Protein AF-A0A2V9HD34-F1 (afdb_monomer)

Solvent-accessible surface area (backbone atoms only — not comparable to full-atom values): 13899 Å² total; per-residue (Å²): 139,61,82,25,89,66,32,52,72,60,81,45,51,64,72,69,67,54,34,71,41,86,65,73,81,41,44,69,67,72,62,48,67,88,44,66,47,60,65,53,75,53,70,52,64,43,99,83,64,36,38,36,40,37,44,31,44,29,42,42,30,57,46,48,97,84,47,39,58,27,89,34,61,23,37,41,38,38,40,34,46,45,47,78,52,72,97,44,39,74,30,36,40,34,38,40,36,41,40,34,35,36,20,14,26,55,52,92,85,53,101,63,58,39,26,37,58,68,40,51,36,40,39,33,38,39,38,36,44,43,46,56,86,52,35,34,35,38,39,40,39,36,43,36,37,36,33,37,42,53,22,40,32,34,39,69,92,51,86,76,49,79,74,52,33,47,20,28,33,43,32,36,36,43,38,39,36,40,45,80,45,101,43,35,34,40,39,38,34,44,37,41,35,41,46,76,37,59,20,41,38,69,37,81,81,39,73,38,92,77,54,26,31,35,43,72,53,52,56,18,36,44,36,43,33,39,37,40,40,38,34,92,45,76,55,100,66,40,36,39,35,42,36,39,37,41,20,40,32,37,34,27,41,65,29,93,89,74,52,38,66,39,74,49,73,31,76,30,78,49,75,48,78,50,111

Foldseek 3Di:
DDDWPQQDACLQFDDAPLLDDPVPQFALDGGGDPAPWDWDKDWDADPVRFKIKMKIWTFNDSPDPQRAGAVKIKIKIKIKGWDQDPPQGIKMKIKMKIKIWFALGWDPPDPRTHGYDIWIWMKIWMKIWGGDPQKIKIKTKIKIKTALSSLNSHHNVDDAAPPFGIWIKMKMKMWMWGPPDPFKIKIKMKIWMFTPDHREDADAPDDDRRHYDNDSRQFIKIKIKIWMKGWPDDDPQKTKIKIKMKMKMWTQQVDPPRSGIDIDITIDIDMDIDD

Mean predicted aligned error: 6.45 Å

pLDDT: mean 88.26, std 12.48, range [42.19, 98.69]

Nearest PDB structures (foldseek):
  6hcp-assembly1_C  TM=4.155E-01  e=5.200E-02  Acinetobacter baumannii
  6wim-assembly1_A  TM=4.550E-01  e=1.370E-01  Escherichia coli
  6i97-assembly1_A  TM=3.822E-01  e=1.237E-01  Pseudomonas aeruginosa
  7ye6-assembly1_P  TM=4.106E-01  e=2.527E-01  Escherichia coli O157:H7
  6i97-assembly1_B  TM=3.485E-01  e=1.117E-01  Pseudomonas aeruginosa

Sequence (275 aa):
MTLSDFGGYQIYHYQPVTEFTNPATLVPFTFGMGDNQIGAELSGHSKNDYTRYSAALLSSNDGSVGVPNGHGYDTYLTFSQAFEAGSLGLQRVGAFAYIGRAPTYLATSSFLADGFGQKSFYRAGFFGFWYLKKLDFMTMYTRGADNVFLGTGTPSFSPLPTGAQGPTWNAGFIETHYTVNPQFILVNRYELIRMSRQALPVTPGVFEPGVSVPSANFGDIDALVFGYRYYPFMSSRAGFAFHNEYSVVRQRGVAPLSGKDLTNNSLFLGFDFIF

Secondary structure (DSSP, 8-state):
---STT-S-GGGS---GGG--SSTTS------TTSS--EEEEEEE-TTSSEEEEEEEEESS-S-TTS---S-EEEEEEEEEEEE-GGG-EEEEEEEEEEEEE-SEE-SSSSS--EES-EEEEEEEEEEEEEETTEEEEEEEEEEEE-HHHHTT--TTSPPPTT----EEEEEEEEEEEEEETTEEEEEEEEEEEEEE-SS-B-TT--BTTTBBS-TTTT-EEEEEEEEEEEEEE-SS-EEEEEEEEEEEEESS--TTT-PPEEEEEEEEEEEEE-

Structure (mmCIF, N/CA/C/O backbone):
data_AF-A0A2V9HD34-F1
#
_entry.id   AF-A0A2V9HD34-F1
#
loop_
_atom_site.group_PDB
_atom_site.id
_atom_site.type_symbol
_atom_site.label_atom_id
_atom_site.label_alt_id
_atom_site.label_comp_id
_atom_site.label_asym_id
_atom_site.label_entity_id
_atom_site.label_seq_id
_atom_site.pdbx_PDB_ins_code
_atom_site.Cartn_x
_atom_site.Cartn_y
_atom_site.Cartn_z
_atom_site.occupancy
_atom_site.B_iso_or_equiv
_atom_site.auth_seq_id
_atom_site.auth_comp_id
_atom_site.auth_asym_id
_atom_site.auth_atom_id
_atom_site.pdbx_PDB_model_num
ATOM 1 N N . MET A 1 1 ? -5.073 6.061 11.068 1.00 49.28 1 MET A N 1
ATOM 2 C CA . MET A 1 1 ? -4.591 7.071 10.099 1.00 49.28 1 MET A CA 1
ATOM 3 C C . MET A 1 1 ? -3.260 7.559 10.621 1.00 49.28 1 MET A C 1
ATOM 5 O O . MET A 1 1 ? -3.236 8.117 11.708 1.00 49.28 1 MET A O 1
ATOM 9 N N . THR A 1 2 ? -2.195 7.236 9.900 1.00 59.44 2 THR A N 1
ATOM 10 C CA . THR A 1 2 ? -0.814 7.548 10.263 1.00 59.44 2 THR A CA 1
ATOM 11 C C . THR A 1 2 ? -0.346 8.764 9.479 1.00 59.44 2 THR A C 1
ATOM 13 O O . THR A 1 2 ? -0.544 8.810 8.266 1.00 59.44 2 THR A O 1
ATOM 16 N N . LEU A 1 3 ? 0.218 9.748 10.170 1.00 64.94 3 LEU A N 1
ATOM 17 C CA . LEU A 1 3 ? 0.453 11.110 9.674 1.00 64.94 3 LEU A CA 1
ATOM 18 C C . LEU A 1 3 ? 1.927 11.526 9.722 1.00 64.94 3 LEU A C 1
ATOM 20 O O . LEU A 1 3 ? 2.269 12.627 9.298 1.00 64.94 3 LEU A O 1
ATOM 24 N N . SER A 1 4 ? 2.809 10.670 10.242 1.00 71.25 4 SER A N 1
ATOM 25 C CA . SER A 1 4 ? 4.249 10.914 10.120 1.00 71.25 4 SER A CA 1
ATOM 26 C C . SER A 1 4 ? 4.721 10.805 8.665 1.00 71.25 4 SER A C 1
ATOM 28 O O . SER A 1 4 ? 4.197 10.001 7.898 1.00 71.25 4 SER A O 1
ATOM 30 N N . ASP A 1 5 ? 5.733 11.602 8.313 1.00 69.88 5 ASP A N 1
ATOM 31 C CA . ASP A 1 5 ? 6.258 11.779 6.946 1.00 69.88 5 ASP A CA 1
ATOM 32 C C . ASP A 1 5 ? 6.607 10.446 6.258 1.00 69.88 5 ASP A C 1
ATOM 34 O O . ASP A 1 5 ? 6.218 10.189 5.122 1.00 69.88 5 ASP A O 1
ATOM 38 N N . PHE A 1 6 ? 7.237 9.523 6.994 1.00 76.12 6 PHE A N 1
ATOM 39 C CA . PHE A 1 6 ? 7.510 8.159 6.519 1.00 76.12 6 PHE A CA 1
ATOM 40 C C . PHE A 1 6 ? 6.535 7.117 7.072 1.00 76.12 6 PHE A C 1
ATOM 42 O O . PHE A 1 6 ? 6.651 5.932 6.778 1.00 76.12 6 PHE A O 1
ATOM 49 N N . GLY A 1 7 ? 5.568 7.530 7.885 1.00 69.56 7 GLY A N 1
ATOM 50 C CA . GLY A 1 7 ? 4.581 6.637 8.470 1.00 69.56 7 GLY A CA 1
ATOM 51 C C . GLY A 1 7 ? 3.351 6.434 7.611 1.00 69.56 7 GLY A C 1
ATOM 52 O O . GLY A 1 7 ? 2.405 5.866 8.126 1.00 69.56 7 GLY A O 1
ATOM 53 N N . GLY A 1 8 ? 3.307 6.865 6.349 1.00 84.25 8 GLY A N 1
ATOM 54 C CA . GLY A 1 8 ? 2.243 6.479 5.415 1.00 84.25 8 GLY A CA 1
ATOM 55 C C . GLY A 1 8 ? 2.179 4.959 5.175 1.00 84.25 8 GLY A C 1
ATOM 56 O O . GLY A 1 8 ? 3.092 4.214 5.547 1.00 84.25 8 GLY A O 1
ATOM 57 N N . TYR A 1 9 ? 1.089 4.482 4.570 1.00 90.62 9 TYR A N 1
ATOM 58 C CA . TYR A 1 9 ? 0.982 3.087 4.121 1.00 90.62 9 TYR A CA 1
ATOM 59 C C . TYR A 1 9 ? 1.834 2.901 2.866 1.00 90.62 9 TYR A C 1
ATOM 61 O O . TYR A 1 9 ? 1.510 3.439 1.810 1.00 90.62 9 TYR A O 1
ATOM 69 N N . GLN A 1 10 ? 2.907 2.126 2.965 1.00 92.75 10 GLN A N 1
ATOM 70 C CA . GLN A 1 10 ? 3.836 1.918 1.853 1.00 92.75 10 GLN A CA 1
ATOM 71 C C . GLN A 1 10 ? 3.180 1.128 0.708 1.00 92.75 10 GLN A C 1
ATOM 73 O O . GLN A 1 10 ? 3.471 1.357 -0.459 1.00 92.75 10 GLN A O 1
ATOM 78 N N . ILE A 1 11 ? 2.255 0.221 1.023 1.00 93.00 11 ILE A N 1
ATOM 79 C CA . ILE A 1 11 ? 1.556 -0.684 0.103 1.00 93.00 11 ILE A CA 1
ATOM 80 C C . ILE A 1 11 ? 0.668 0.049 -0.897 1.00 93.00 11 ILE A C 1
ATOM 82 O O . ILE A 1 11 ? 0.431 -0.478 -1.983 1.00 93.00 11 ILE A O 1
ATOM 86 N N . TYR A 1 12 ? 0.180 1.240 -0.544 1.00 91.00 12 TYR A N 1
ATOM 87 C CA . TYR A 1 12 ? -0.689 2.034 -1.409 1.00 91.00 12 TYR A CA 1
ATOM 88 C C . TYR A 1 12 ? 0.088 2.839 -2.449 1.00 91.00 12 TYR A C 1
ATOM 90 O O . TYR A 1 12 ? -0.491 3.175 -3.474 1.00 91.00 12 TYR A O 1
ATOM 98 N N . HIS A 1 13 ? 1.390 3.048 -2.246 1.00 89.44 13 HIS A N 1
ATOM 99 C CA . HIS A 1 13 ? 2.244 3.877 -3.109 1.00 89.44 13 HIS A CA 1
ATOM 100 C C . HIS A 1 13 ? 3.510 3.146 -3.573 1.00 89.44 13 HIS A C 1
ATOM 102 O O . HIS A 1 13 ? 4.458 3.757 -4.058 1.00 89.44 13 HIS A O 1
ATOM 108 N N . TYR A 1 14 ? 3.565 1.822 -3.404 1.00 91.56 14 TYR A N 1
ATOM 109 C CA . TYR A 1 14 ? 4.748 1.057 -3.775 1.00 91.56 14 TYR A CA 1
ATOM 110 C C . TYR A 1 14 ? 4.880 0.891 -5.286 1.00 91.56 14 TYR A C 1
ATOM 112 O O . TYR A 1 14 ? 3.967 0.392 -5.953 1.00 91.56 14 TYR A O 1
ATOM 120 N N . GLN A 1 15 ? 6.083 1.179 -5.775 1.00 88.81 15 GLN A N 1
ATOM 121 C CA . GLN A 1 15 ? 6.549 0.847 -7.114 1.00 88.81 15 GLN A CA 1
ATOM 122 C C . GLN A 1 15 ? 7.934 0.194 -7.048 1.00 88.81 15 GLN A C 1
ATOM 124 O O . GLN A 1 15 ? 8.764 0.585 -6.215 1.00 88.81 15 GLN A O 1
ATOM 129 N N . PRO A 1 16 ? 8.219 -0.798 -7.910 1.00 89.94 16 PRO A N 1
ATOM 130 C CA . PRO A 1 16 ? 9.564 -1.331 -8.064 1.00 89.94 16 PRO A CA 1
ATOM 131 C C . PRO A 1 16 ? 10.585 -0.228 -8.383 1.00 89.94 16 PRO A C 1
ATOM 133 O O . PRO A 1 16 ? 10.375 0.636 -9.225 1.00 89.94 16 PRO A O 1
ATOM 136 N N . VAL A 1 17 ? 11.753 -0.287 -7.744 1.00 85.69 17 VAL A N 1
ATOM 137 C CA . VAL A 1 17 ? 12.793 0.758 -7.856 1.00 85.69 17 VAL A CA 1
ATOM 138 C C . VAL A 1 17 ? 13.346 0.890 -9.283 1.00 85.69 17 VAL A C 1
ATOM 140 O O . VAL A 1 17 ? 13.847 1.941 -9.672 1.00 85.69 17 VAL A O 1
ATOM 143 N N . THR A 1 18 ? 13.245 -0.171 -10.082 1.00 76.44 18 THR A N 1
ATOM 144 C CA . THR A 1 18 ? 13.690 -0.200 -11.481 1.00 76.44 18 THR A CA 1
ATOM 145 C C . THR A 1 18 ? 12.813 0.612 -12.432 1.00 76.44 18 THR A C 1
ATOM 147 O O . THR A 1 18 ? 13.214 0.807 -13.577 1.00 76.44 18 THR A O 1
ATOM 150 N N . GLU A 1 19 ? 11.646 1.085 -11.985 1.00 70.31 19 GLU A N 1
ATOM 151 C CA . GLU A 1 19 ? 10.728 1.893 -12.802 1.00 70.31 19 GLU A CA 1
ATOM 152 C C . GLU A 1 19 ? 11.252 3.316 -13.052 1.00 70.31 19 GLU A C 1
ATOM 154 O O . GLU A 1 19 ? 10.803 3.990 -13.977 1.00 70.31 19 GLU A O 1
ATOM 159 N N . PHE A 1 20 ? 12.264 3.754 -12.294 1.00 59.81 20 PHE A N 1
ATOM 160 C CA . PHE A 1 20 ? 12.919 5.046 -12.475 1.00 59.81 20 PHE A CA 1
ATOM 161 C C . PHE A 1 20 ? 14.107 4.939 -13.440 1.00 59.81 20 PHE A C 1
ATOM 163 O O . PHE A 1 20 ? 15.217 4.575 -13.043 1.00 59.81 20 PHE A O 1
ATOM 170 N N . THR A 1 21 ? 13.916 5.317 -14.705 1.00 52.06 21 THR A N 1
ATOM 171 C CA . THR A 1 21 ? 15.026 5.582 -15.634 1.00 52.06 21 THR A CA 1
ATOM 172 C C . THR A 1 21 ? 15.221 7.083 -15.852 1.00 52.06 21 THR A C 1
ATOM 174 O O . THR A 1 21 ? 14.286 7.862 -16.019 1.00 52.06 21 THR A O 1
ATOM 177 N N . ASN A 1 22 ? 16.489 7.499 -15.814 1.00 42.19 22 ASN A N 1
ATOM 178 C CA . ASN A 1 22 ? 16.954 8.828 -16.200 1.00 42.19 22 ASN A CA 1
ATOM 179 C C . ASN A 1 22 ? 17.144 8.856 -17.736 1.00 42.19 22 ASN A C 1
ATOM 181 O O . ASN A 1 22 ? 17.791 7.946 -18.259 1.00 42.19 22 ASN A O 1
ATOM 185 N N . PRO A 1 23 ? 16.637 9.870 -18.460 1.00 49.31 23 PRO A N 1
ATOM 186 C CA . PRO A 1 23 ? 15.986 11.062 -17.930 1.00 49.31 23 PRO A CA 1
ATOM 187 C C . PRO A 1 23 ? 14.548 10.814 -17.485 1.00 49.31 23 PRO A C 1
ATOM 189 O O . PRO A 1 23 ? 13.734 10.257 -18.217 1.00 49.31 23 PRO A O 1
ATOM 192 N N . ALA A 1 24 ? 14.245 11.343 -16.293 1.00 47.84 24 ALA A N 1
ATOM 193 C CA . ALA A 1 24 ? 12.936 11.364 -15.634 1.00 47.84 24 ALA A CA 1
ATOM 194 C C . ALA A 1 24 ? 11.813 12.003 -16.482 1.00 47.84 24 ALA A C 1
ATOM 196 O O . ALA A 1 24 ? 10.671 12.091 -16.052 1.00 47.84 24 ALA A O 1
ATOM 197 N N . THR A 1 25 ? 12.137 12.479 -17.685 1.00 49.19 25 THR A N 1
ATOM 198 C CA . THR A 1 25 ? 11.222 13.091 -18.644 1.00 49.19 25 THR A CA 1
ATOM 199 C C . THR A 1 25 ? 10.529 12.080 -19.557 1.00 49.19 25 THR A C 1
ATOM 201 O O . THR A 1 25 ? 9.656 12.481 -20.324 1.00 49.19 25 THR A O 1
ATOM 204 N N . LEU A 1 26 ? 10.901 10.794 -19.518 1.00 55.00 26 LEU A N 1
ATOM 205 C CA . LEU A 1 26 ? 10.369 9.792 -20.448 1.00 55.00 26 LEU A CA 1
ATOM 206 C C . LEU A 1 26 ? 9.381 8.801 -19.840 1.00 55.00 26 LEU A C 1
ATOM 208 O O . LEU A 1 26 ? 8.708 8.139 -20.616 1.00 55.00 26 LEU A O 1
ATOM 212 N N . VAL A 1 27 ? 9.250 8.688 -18.517 1.00 62.34 27 VAL A N 1
ATOM 213 C CA . VAL A 1 27 ? 8.374 7.673 -17.906 1.00 62.34 27 VAL A CA 1
ATOM 214 C C . VAL A 1 27 ? 7.364 8.348 -16.976 1.00 62.34 27 VAL A C 1
ATOM 216 O O . VAL A 1 27 ? 7.752 8.832 -15.918 1.00 62.34 27 VAL A O 1
ATOM 219 N N . PRO A 1 28 ? 6.076 8.406 -17.357 1.00 64.00 28 PRO A N 1
ATOM 220 C CA . PRO A 1 28 ? 5.038 9.098 -16.589 1.00 64.00 28 PRO A CA 1
ATOM 221 C C . PRO A 1 28 ? 4.330 8.220 -15.545 1.00 64.00 28 PRO A C 1
ATOM 223 O O . PRO A 1 28 ? 3.350 8.668 -14.957 1.00 64.00 28 PRO A O 1
ATOM 226 N N . PHE A 1 29 ? 4.738 6.960 -15.361 1.00 76.62 29 PHE A N 1
ATOM 227 C CA . PHE A 1 29 ? 4.019 6.045 -14.478 1.00 76.62 29 PHE A CA 1
ATOM 228 C C . PHE A 1 29 ? 4.423 6.237 -13.017 1.00 76.62 29 PHE A C 1
ATOM 230 O O . PHE A 1 29 ? 5.449 5.727 -12.570 1.00 76.62 29 PHE A O 1
ATOM 237 N N . THR A 1 30 ? 3.551 6.909 -12.278 1.00 78.81 30 THR A N 1
ATOM 238 C CA . THR A 1 30 ? 3.526 6.895 -10.817 1.00 78.81 30 THR A CA 1
ATOM 239 C C . THR A 1 30 ? 2.264 6.168 -10.372 1.00 78.81 30 THR A C 1
ATOM 241 O O . THR A 1 30 ? 1.202 6.324 -10.977 1.00 78.81 30 THR A O 1
ATOM 244 N N . PHE A 1 31 ? 2.375 5.342 -9.338 1.00 83.88 31 PHE A N 1
ATOM 245 C CA . PHE A 1 31 ? 1.253 4.606 -8.774 1.00 83.88 31 PHE A CA 1
ATOM 246 C C . PHE A 1 31 ? 0.957 5.078 -7.352 1.00 83.88 31 PHE A C 1
ATOM 248 O O . PHE A 1 31 ? 1.831 5.038 -6.487 1.00 83.88 31 PHE A O 1
ATOM 255 N N . GLY A 1 32 ? -0.308 5.398 -7.096 1.00 84.81 32 GLY A N 1
ATOM 256 C CA . GLY A 1 32 ? -0.810 5.648 -5.754 1.00 84.81 32 GLY A CA 1
ATOM 257 C C . GLY A 1 32 ? -2.301 5.354 -5.649 1.00 84.81 32 GLY A C 1
ATOM 258 O O . GLY A 1 32 ? -3.122 5.858 -6.414 1.00 84.81 32 GLY A O 1
ATOM 259 N N . MET A 1 33 ? -2.670 4.492 -4.703 1.00 85.88 33 MET A N 1
ATOM 260 C CA . MET A 1 33 ? -4.068 4.253 -4.358 1.00 85.88 33 MET A CA 1
ATOM 261 C C . MET A 1 33 ? -4.573 5.353 -3.434 1.00 85.88 33 MET A C 1
ATOM 263 O O . MET A 1 33 ? -4.017 5.565 -2.357 1.00 85.88 33 MET A O 1
ATOM 267 N N . GLY A 1 34 ? -5.696 5.967 -3.805 1.00 80.81 34 GLY A N 1
ATOM 268 C CA . GLY A 1 34 ? -6.297 7.048 -3.023 1.00 80.81 34 GLY A CA 1
ATOM 269 C C . GLY A 1 34 ? -5.709 8.425 -3.322 1.00 80.81 34 GLY A C 1
ATOM 270 O O . GLY A 1 34 ? -5.992 9.365 -2.583 1.00 80.81 34 GLY A O 1
ATOM 271 N N . ASP A 1 35 ? -4.928 8.545 -4.397 1.00 82.25 35 ASP A N 1
ATOM 272 C CA . ASP A 1 35 ? -4.480 9.835 -4.908 1.00 82.25 35 ASP A CA 1
ATOM 273 C C . ASP A 1 35 ? -5.655 10.639 -5.502 1.00 82.25 35 ASP A C 1
ATOM 275 O O . ASP A 1 35 ? -6.791 10.162 -5.595 1.00 82.25 35 ASP A O 1
ATOM 279 N N . ASN A 1 36 ? -5.402 11.893 -5.891 1.00 78.94 36 ASN A N 1
ATOM 280 C CA . ASN A 1 36 ? -6.434 12.863 -6.279 1.00 78.94 36 ASN A CA 1
ATOM 281 C C . ASN A 1 36 ? -7.019 12.598 -7.681 1.00 78.94 36 ASN A C 1
ATOM 283 O O . ASN A 1 36 ? -6.888 13.411 -8.594 1.00 78.94 36 ASN A O 1
ATOM 287 N N . GLN A 1 37 ? -7.690 11.466 -7.865 1.00 81.62 37 GLN A N 1
ATOM 288 C CA . GLN A 1 37 ? -8.202 11.028 -9.161 1.00 81.62 37 GLN A CA 1
ATOM 289 C C . GLN A 1 37 ? -9.673 11.417 -9.348 1.00 81.62 37 GLN A C 1
ATOM 291 O O . GLN A 1 37 ? -10.497 11.304 -8.439 1.00 81.62 37 GLN A O 1
ATOM 296 N N . ILE A 1 38 ? -10.027 11.841 -10.562 1.00 85.06 38 ILE A N 1
ATOM 297 C CA . ILE A 1 38 ? -11.432 12.017 -10.954 1.00 85.06 38 ILE A CA 1
ATOM 298 C C . ILE A 1 38 ? -11.991 10.653 -11.347 1.00 85.06 38 ILE A C 1
ATOM 300 O O . ILE A 1 38 ? -11.360 9.927 -12.110 1.00 85.06 38 ILE A O 1
ATOM 304 N N . GLY A 1 39 ? -13.194 10.317 -10.891 1.00 89.12 39 GLY A N 1
ATOM 305 C CA . GLY A 1 39 ? -13.820 9.047 -11.231 1.00 89.12 39 GLY A CA 1
ATOM 306 C C . GLY A 1 39 ? -15.304 8.981 -10.905 1.00 89.12 39 GLY A C 1
ATOM 307 O O . GLY A 1 39 ? -15.918 9.967 -10.497 1.00 89.12 39 GLY A O 1
ATOM 308 N N . ALA A 1 40 ? -15.871 7.796 -11.096 1.00 94.19 40 ALA A N 1
ATOM 309 C CA . ALA A 1 40 ? -17.231 7.447 -10.713 1.00 94.19 40 ALA A CA 1
ATOM 310 C C . ALA A 1 40 ? -17.215 6.140 -9.914 1.00 94.19 40 ALA A C 1
ATOM 312 O O . ALA A 1 40 ? -16.535 5.191 -10.300 1.00 94.19 40 ALA A O 1
ATOM 313 N N . GLU A 1 41 ? -17.984 6.080 -8.829 1.00 95.88 41 GLU A N 1
ATOM 314 C CA . GLU A 1 41 ? -18.075 4.915 -7.948 1.00 95.88 41 GLU A CA 1
ATOM 315 C C . GLU A 1 41 ? -19.526 4.445 -7.814 1.00 95.88 41 GLU A C 1
ATOM 317 O O . GLU A 1 41 ? -20.437 5.234 -7.563 1.00 95.88 41 GLU A O 1
ATOM 322 N N . LEU A 1 42 ? -19.727 3.135 -7.950 1.00 97.81 42 LEU A N 1
ATOM 323 C CA . LEU A 1 42 ? -20.932 2.434 -7.534 1.00 97.81 42 LEU A CA 1
ATOM 324 C C . LEU A 1 42 ? -20.611 1.644 -6.270 1.00 97.81 42 LEU A C 1
ATOM 326 O O . LEU A 1 42 ? -19.819 0.706 -6.319 1.00 97.81 42 LEU A O 1
ATOM 330 N N . SER A 1 43 ? -21.280 1.956 -5.167 1.00 98.00 43 SER A N 1
ATOM 331 C CA . SER A 1 43 ? -21.133 1.228 -3.910 1.00 98.00 43 SER A CA 1
ATOM 332 C C . SER A 1 43 ? -22.484 0.846 -3.315 1.00 98.00 43 SER A C 1
ATOM 334 O O . SER A 1 43 ? -23.521 1.441 -3.615 1.00 98.00 43 SER A O 1
ATOM 336 N N . GLY A 1 44 ? -22.486 -0.208 -2.504 1.00 98.19 44 GLY A N 1
ATOM 337 C CA . GLY A 1 44 ? -23.700 -0.718 -1.885 1.00 98.19 44 GLY A CA 1
ATOM 338 C C . GLY A 1 44 ? -23.428 -1.699 -0.755 1.00 98.19 44 GLY A C 1
ATOM 339 O O . GLY A 1 44 ? -22.306 -2.170 -0.546 1.00 98.19 44 GLY A O 1
ATOM 340 N N . HIS A 1 45 ? -24.484 -2.006 -0.008 1.00 98.25 45 HIS A N 1
ATOM 341 C CA . HIS A 1 45 ? -24.431 -2.928 1.116 1.00 98.25 45 HIS A CA 1
ATOM 342 C C . HIS A 1 45 ? -25.746 -3.698 1.282 1.00 98.25 45 HIS A C 1
ATOM 344 O O . HIS A 1 45 ? -26.799 -3.291 0.787 1.00 98.25 45 HIS A O 1
ATOM 350 N N . SER A 1 46 ? -25.687 -4.843 1.963 1.00 97.50 46 SER A N 1
ATOM 351 C CA . SER A 1 46 ? -26.880 -5.602 2.339 1.00 97.50 46 SER A CA 1
ATOM 352 C C . SER A 1 46 ? -27.677 -4.876 3.428 1.00 97.50 46 SER A C 1
ATOM 354 O O . SER A 1 46 ? -27.142 -4.063 4.176 1.00 97.50 46 SER A O 1
ATOM 356 N N . LYS A 1 47 ? -28.959 -5.231 3.588 1.00 96.75 47 LYS A N 1
ATOM 357 C CA . LYS A 1 47 ? -29.857 -4.645 4.606 1.00 96.75 47 LYS A CA 1
ATOM 358 C C . LYS A 1 47 ? -29.298 -4.700 6.038 1.00 96.75 47 LYS A C 1
ATOM 360 O O . LYS A 1 47 ? -29.636 -3.858 6.858 1.00 96.75 47 LYS A O 1
ATOM 365 N N . ASN A 1 48 ? -28.497 -5.719 6.340 1.00 93.94 48 ASN A N 1
ATOM 366 C CA . ASN A 1 48 ? -27.867 -5.929 7.643 1.00 93.94 48 ASN A CA 1
ATOM 367 C C . ASN A 1 48 ? -26.397 -5.479 7.692 1.00 93.94 48 ASN A C 1
ATOM 369 O O . ASN A 1 48 ? -25.726 -5.778 8.671 1.00 93.94 48 ASN A O 1
ATOM 373 N N . ASP A 1 49 ? -25.881 -4.817 6.653 1.00 94.38 49 ASP A N 1
ATOM 374 C CA . ASP A 1 49 ? -24.494 -4.336 6.550 1.00 94.38 49 ASP A CA 1
ATOM 375 C C . ASP A 1 49 ? -23.393 -5.407 6.524 1.00 94.38 49 ASP A C 1
ATOM 377 O O . ASP A 1 49 ? -22.195 -5.094 6.583 1.00 94.38 49 ASP A O 1
ATOM 381 N N . TYR A 1 50 ? -23.771 -6.680 6.405 1.00 97.44 50 TYR A N 1
ATOM 382 C CA . TYR A 1 50 ? -22.803 -7.771 6.380 1.00 97.44 50 TYR A CA 1
ATOM 383 C C . TYR A 1 50 ? -22.056 -7.828 5.056 1.00 97.44 50 TYR A C 1
ATOM 385 O O . TYR A 1 50 ? -20.842 -8.000 5.056 1.00 97.44 50 TYR A O 1
ATOM 393 N N . THR A 1 51 ? -22.753 -7.654 3.941 1.00 98.31 51 THR A N 1
ATOM 394 C CA . THR A 1 51 ? -22.132 -7.601 2.621 1.00 98.31 51 THR A CA 1
ATOM 395 C C . THR A 1 51 ? -21.931 -6.146 2.236 1.00 98.31 51 THR A C 1
ATOM 397 O O . THR A 1 51 ? -22.869 -5.356 2.330 1.00 98.31 51 THR A O 1
ATOM 400 N N . ARG A 1 52 ? -20.731 -5.786 1.779 1.00 98.31 52 ARG A N 1
ATOM 401 C CA . ARG A 1 52 ? -20.444 -4.480 1.167 1.00 98.31 52 ARG A CA 1
ATOM 402 C C . ARG A 1 52 ? -19.673 -4.681 -0.124 1.00 98.31 52 ARG A C 1
ATOM 404 O O . ARG A 1 52 ? -18.800 -5.546 -0.176 1.00 98.31 52 ARG A O 1
ATOM 411 N N . TYR A 1 53 ? -19.969 -3.878 -1.133 1.00 98.31 53 TYR A N 1
ATOM 412 C CA . TYR A 1 53 ? -19.236 -3.872 -2.392 1.00 98.31 53 TYR A CA 1
ATOM 413 C C . TYR A 1 53 ? -19.036 -2.445 -2.893 1.00 98.31 53 TYR A C 1
ATOM 415 O O . TYR A 1 53 ? -19.827 -1.549 -2.589 1.00 98.31 53 TYR A O 1
ATOM 423 N N . SER A 1 54 ? -17.987 -2.251 -3.680 1.00 98.06 54 SER A N 1
ATOM 424 C CA . SER A 1 54 ? -17.795 -1.049 -4.475 1.00 98.06 54 SER A CA 1
ATOM 425 C C . SER A 1 54 ? -17.039 -1.371 -5.763 1.00 98.06 54 SER A C 1
ATOM 427 O O . SER A 1 54 ? -16.198 -2.273 -5.802 1.00 98.06 54 SER A O 1
ATOM 429 N N . ALA A 1 55 ? -17.392 -0.655 -6.824 1.00 97.88 55 ALA A N 1
ATOM 430 C CA . ALA A 1 55 ? -16.698 -0.628 -8.094 1.00 97.88 55 ALA A CA 1
ATOM 431 C C . ALA A 1 55 ? -16.523 0.832 -8.517 1.00 97.88 55 ALA A C 1
ATOM 433 O O . ALA A 1 55 ? -17.508 1.542 -8.724 1.00 97.88 55 ALA A O 1
ATOM 434 N N . ALA A 1 56 ? -15.278 1.268 -8.662 1.00 95.31 56 ALA A N 1
ATOM 435 C CA . ALA A 1 56 ? -14.923 2.604 -9.106 1.00 95.31 56 ALA A CA 1
ATOM 436 C C . ALA A 1 56 ? -14.165 2.551 -10.433 1.00 95.31 56 ALA A C 1
ATOM 438 O O . ALA A 1 56 ? -13.289 1.708 -10.626 1.00 95.31 56 ALA A O 1
ATOM 439 N N . LEU A 1 57 ? -14.505 3.474 -11.328 1.00 93.56 57 LEU A N 1
ATOM 440 C CA . LEU A 1 57 ? -13.737 3.802 -12.522 1.00 93.56 57 LEU A CA 1
ATOM 441 C C . LEU A 1 57 ? -13.057 5.141 -12.283 1.00 93.56 57 LEU A C 1
ATOM 443 O O . LEU A 1 57 ? -13.728 6.147 -12.050 1.00 93.56 57 LEU A O 1
ATOM 447 N N . LEU A 1 58 ? -11.734 5.138 -12.331 1.00 89.12 58 LEU A N 1
ATOM 448 C CA . LEU A 1 58 ? -10.882 6.271 -12.012 1.00 89.12 58 LEU A CA 1
ATOM 449 C C . LEU A 1 58 ? -10.124 6.683 -13.272 1.00 89.12 58 LEU A C 1
ATOM 451 O O . LEU A 1 58 ? -9.724 5.844 -14.079 1.00 89.12 58 LEU A O 1
ATOM 455 N N . SER A 1 59 ? -9.940 7.981 -13.460 1.00 83.38 59 SER A N 1
ATOM 456 C CA . SER A 1 59 ? -9.000 8.514 -14.438 1.00 83.38 59 SER A CA 1
ATOM 457 C C . SER A 1 59 ? -7.605 7.972 -14.134 1.00 83.38 59 SER A C 1
ATOM 459 O O . SER A 1 59 ? -7.185 7.982 -12.981 1.00 83.38 59 SER A O 1
ATOM 461 N N . SER A 1 60 ? -6.869 7.533 -15.155 1.00 76.62 60 SER A N 1
ATOM 462 C CA . SER A 1 60 ? -5.527 6.957 -14.985 1.00 76.62 60 SER A CA 1
ATOM 463 C C . SER A 1 60 ? -4.432 7.996 -14.688 1.00 76.62 60 SER A C 1
ATOM 465 O O . SER A 1 60 ? -3.251 7.710 -14.881 1.00 76.62 60 SER A O 1
ATOM 467 N N . ASN A 1 61 ? -4.800 9.227 -14.319 1.00 72.25 61 ASN A N 1
ATOM 468 C CA . ASN A 1 61 ? -3.869 10.196 -13.753 1.00 72.25 61 ASN A CA 1
ATOM 469 C C . ASN A 1 61 ? -3.944 10.091 -12.228 1.00 72.25 61 ASN A C 1
ATOM 471 O O . ASN A 1 61 ? -5.030 10.027 -11.666 1.00 72.25 61 ASN A O 1
ATOM 475 N N . ASP A 1 62 ? -2.805 10.081 -11.550 1.00 66.50 62 ASP A N 1
ATOM 476 C CA . ASP A 1 62 ? -2.678 10.061 -10.083 1.00 66.50 62 ASP A CA 1
ATOM 477 C C . ASP A 1 62 ? -3.058 11.415 -9.432 1.00 66.50 62 ASP A C 1
ATOM 479 O O . ASP A 1 62 ? -2.635 11.754 -8.333 1.00 66.50 62 ASP A O 1
ATOM 483 N N . GLY A 1 63 ? -3.828 12.259 -10.125 1.00 57.88 63 GLY A N 1
ATOM 484 C CA . GLY A 1 63 ? -4.178 13.598 -9.654 1.00 57.88 63 GLY A CA 1
ATOM 485 C C . GLY A 1 63 ? -3.061 14.641 -9.702 1.00 57.88 63 GLY A C 1
ATOM 486 O O . GLY A 1 63 ? -3.298 15.791 -9.320 1.00 57.88 63 GLY A O 1
ATOM 487 N N . SER A 1 64 ? -1.865 14.299 -10.189 1.00 60.91 64 SER A N 1
ATOM 488 C CA . SER A 1 64 ? -0.793 15.267 -10.404 1.00 60.91 64 SER A CA 1
ATOM 489 C C . SER A 1 64 ? -1.092 16.166 -11.605 1.00 60.91 64 SER A C 1
ATOM 491 O O . SER A 1 64 ? -1.269 15.706 -12.733 1.00 60.91 64 SER A O 1
ATOM 493 N N . VAL A 1 65 ? -1.078 17.486 -11.382 1.00 50.69 65 VAL A N 1
ATOM 494 C CA . VAL A 1 65 ? -1.309 18.522 -12.413 1.00 50.69 65 VAL A CA 1
ATOM 495 C C . VAL A 1 65 ? -0.258 18.535 -13.537 1.00 50.69 65 VAL A C 1
ATOM 497 O O . VAL A 1 65 ? -0.418 19.266 -14.512 1.00 50.69 65 VAL A O 1
ATOM 500 N N . GLY A 1 66 ? 0.809 17.737 -13.407 1.00 54.56 66 GLY A N 1
ATOM 501 C CA . GLY A 1 66 ? 1.871 17.573 -14.401 1.00 54.56 66 GLY A CA 1
ATOM 502 C C . GLY A 1 66 ? 1.987 16.168 -14.995 1.00 54.56 66 GLY A C 1
ATOM 503 O O . GLY A 1 66 ? 2.841 15.981 -15.859 1.00 54.56 66 GLY A O 1
ATOM 504 N N . VAL A 1 67 ? 1.171 15.196 -14.562 1.00 56.81 67 VAL A N 1
ATOM 505 C CA . VAL A 1 67 ? 1.147 13.843 -15.142 1.00 56.81 67 VAL A CA 1
ATOM 506 C C . VAL A 1 67 ? 0.048 13.798 -16.200 1.00 56.81 67 VAL A C 1
ATOM 508 O O . VAL A 1 67 ? -1.138 13.934 -15.880 1.00 56.81 67 VAL A O 1
ATOM 511 N N . PRO A 1 68 ? 0.410 13.642 -17.480 1.00 58.12 68 PRO A N 1
ATOM 512 C CA . PRO A 1 68 ? -0.570 13.617 -18.544 1.00 58.12 68 PRO A CA 1
ATOM 513 C C . PRO A 1 68 ? -1.562 12.473 -18.432 1.00 58.12 68 PRO A C 1
ATOM 515 O O . PRO A 1 68 ? -1.201 11.357 -18.060 1.00 58.12 68 PRO A O 1
ATOM 518 N N . ASN A 1 69 ? -2.808 12.743 -18.823 1.00 61.03 69 ASN A N 1
ATOM 519 C CA . ASN A 1 69 ? -3.830 11.714 -18.926 1.00 61.03 69 ASN A CA 1
ATOM 520 C C . ASN A 1 69 ? -3.339 10.615 -19.884 1.00 61.03 69 ASN A C 1
ATOM 522 O O . ASN A 1 69 ? -2.971 10.887 -21.020 1.00 61.03 69 ASN A O 1
ATOM 52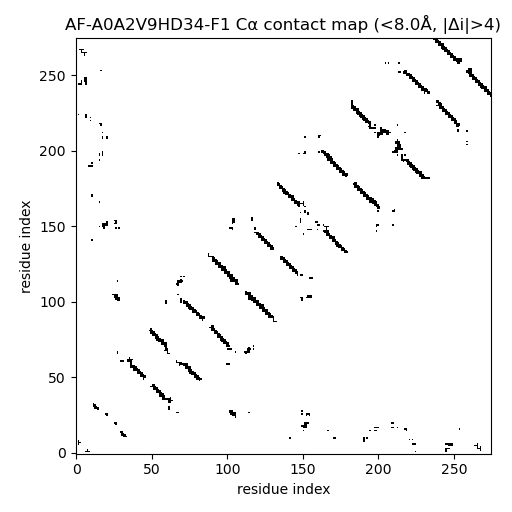6 N N . GLY A 1 70 ? -3.320 9.366 -19.424 1.00 61.16 70 GLY A N 1
ATOM 527 C CA . GLY A 1 70 ? -2.940 8.224 -20.252 1.00 61.16 70 GLY A CA 1
ATOM 528 C C . GLY A 1 70 ? -4.005 7.809 -21.275 1.00 61.16 70 GLY A C 1
ATOM 529 O O . GLY A 1 70 ? -3.862 6.768 -21.914 1.00 61.16 70 GLY A O 1
ATOM 530 N N . HIS A 1 71 ? -5.105 8.550 -21.415 1.00 69.44 71 HIS A N 1
ATOM 531 C CA . HIS A 1 71 ? -6.306 8.092 -22.126 1.00 69.44 71 HIS A CA 1
ATOM 532 C C . HIS A 1 71 ? -6.768 6.718 -21.614 1.00 69.44 71 HIS A C 1
ATOM 534 O O . HIS A 1 71 ? -7.197 5.855 -22.383 1.00 69.44 71 HIS A O 1
ATOM 540 N N . GLY A 1 72 ? -6.601 6.488 -20.311 1.00 72.12 72 GLY A N 1
ATOM 541 C CA . GLY A 1 72 ? -6.880 5.233 -19.633 1.00 72.12 72 GLY A CA 1
ATOM 542 C C . GLY A 1 72 ? -7.875 5.424 -18.498 1.00 72.12 72 GLY A C 1
ATOM 543 O O . GLY A 1 72 ? -8.038 6.520 -17.960 1.00 72.12 72 GLY A O 1
ATOM 544 N N . TYR A 1 73 ? -8.523 4.322 -18.129 1.00 82.31 73 TYR A N 1
ATOM 545 C CA . TYR A 1 73 ? -9.291 4.231 -16.899 1.00 82.31 73 TYR A CA 1
ATOM 546 C C . TYR A 1 73 ? -8.748 3.086 -16.068 1.00 82.31 73 TYR A C 1
ATOM 548 O O . TYR A 1 73 ? -8.557 1.974 -16.573 1.00 82.31 73 TYR A O 1
ATOM 556 N N . ASP A 1 74 ? -8.552 3.373 -14.795 1.00 90.25 74 ASP A N 1
ATOM 557 C CA . ASP A 1 74 ? -8.265 2.379 -13.788 1.00 90.25 74 ASP A CA 1
ATOM 558 C C . ASP A 1 74 ? -9.573 1.934 -13.144 1.00 90.25 74 ASP A C 1
ATOM 560 O O . ASP A 1 74 ? -10.550 2.678 -13.059 1.00 90.25 74 ASP A O 1
ATOM 564 N N . THR A 1 75 ? -9.616 0.683 -12.714 1.00 93.69 75 THR A N 1
ATOM 565 C CA . THR A 1 75 ? -10.768 0.094 -12.044 1.00 93.69 75 THR A CA 1
ATOM 566 C C . THR A 1 75 ? -10.357 -0.338 -10.652 1.00 93.69 75 THR A C 1
ATOM 568 O O . THR A 1 75 ? -9.440 -1.148 -10.504 1.00 93.69 75 THR A O 1
ATOM 571 N N . TYR A 1 76 ? -11.072 0.149 -9.643 1.00 95.50 76 TYR A N 1
ATOM 572 C CA . TYR A 1 76 ? -10.968 -0.346 -8.280 1.00 95.50 76 TYR A CA 1
ATOM 573 C C . TYR A 1 76 ? -12.225 -1.128 -7.913 1.00 95.50 76 TYR A C 1
ATOM 575 O O . TYR A 1 76 ? -13.338 -0.626 -8.022 1.00 95.50 76 TYR A O 1
ATOM 583 N N . LEU A 1 77 ? -12.051 -2.369 -7.480 1.00 97.81 77 LEU A N 1
ATOM 584 C CA . LEU A 1 77 ? -13.115 -3.255 -7.034 1.00 97.81 77 LEU A CA 1
ATOM 585 C C . LEU A 1 77 ? -12.859 -3.625 -5.582 1.00 97.81 77 LEU A C 1
ATOM 587 O O . LEU A 1 77 ? -11.732 -3.961 -5.219 1.00 97.81 77 LEU A O 1
ATOM 591 N N . THR A 1 78 ? -13.904 -3.640 -4.767 1.00 98.12 78 THR A N 1
ATOM 592 C CA . THR A 1 78 ? -13.845 -4.169 -3.407 1.00 98.12 78 THR A CA 1
ATOM 593 C C . THR A 1 78 ? -15.123 -4.910 -3.056 1.00 98.12 78 THR A C 1
ATOM 595 O O . THR A 1 78 ? -16.227 -4.536 -3.457 1.00 98.12 78 THR A O 1
ATOM 598 N N . PHE A 1 79 ? -14.968 -5.987 -2.302 1.00 98.56 79 PHE A N 1
ATOM 599 C CA . PHE A 1 79 ? -16.053 -6.786 -1.762 1.00 98.56 79 PHE A CA 1
ATOM 600 C C . PHE A 1 79 ? -15.684 -7.229 -0.353 1.00 98.56 79 PHE A C 1
ATOM 602 O O . PHE A 1 79 ? -14.550 -7.630 -0.099 1.00 98.56 79 PHE A O 1
ATOM 609 N N . SER A 1 80 ? -16.639 -7.208 0.569 1.00 98.62 80 SER A N 1
ATOM 610 C CA . SER A 1 80 ? -16.437 -7.742 1.911 1.00 98.62 80 SER A CA 1
ATOM 611 C C . SER A 1 80 ? -17.687 -8.397 2.467 1.00 98.62 80 SER A C 1
ATOM 613 O O . SER A 1 80 ? -18.813 -8.009 2.149 1.00 98.62 80 SER A O 1
ATOM 615 N N . GLN A 1 81 ? -17.452 -9.374 3.334 1.00 98.38 81 GLN A N 1
ATOM 616 C CA . GLN A 1 81 ? -18.461 -10.117 4.057 1.00 98.38 81 GLN A CA 1
ATOM 617 C C . GLN A 1 81 ? -18.131 -10.099 5.548 1.00 98.38 81 GLN A C 1
ATOM 619 O O . GLN A 1 81 ? -17.029 -10.456 5.972 1.00 98.38 81 GLN A O 1
ATOM 624 N N . ALA A 1 82 ? -19.109 -9.689 6.342 1.00 98.12 82 ALA A N 1
ATOM 625 C CA . ALA A 1 82 ? -19.064 -9.761 7.785 1.00 98.12 82 ALA A CA 1
ATOM 626 C C . ALA A 1 82 ? -19.710 -11.055 8.295 1.00 98.12 82 ALA A C 1
ATOM 628 O O . ALA A 1 82 ? -20.578 -11.640 7.635 1.00 98.12 82 ALA A O 1
ATOM 629 N N . PHE A 1 83 ? -19.272 -11.501 9.467 1.00 97.56 83 PHE A N 1
ATOM 630 C CA . PHE A 1 83 ? -19.785 -12.684 10.148 1.00 97.56 83 PHE A CA 1
ATOM 631 C C . PHE A 1 83 ? -19.654 -12.535 11.665 1.00 97.56 83 PHE A C 1
ATOM 633 O O . PHE A 1 83 ? -18.746 -11.870 12.159 1.00 97.56 83 PHE A O 1
ATOM 640 N N . GLU A 1 84 ? -20.559 -13.165 12.409 1.00 96.44 84 GLU A N 1
ATOM 641 C CA . GLU A 1 84 ? -20.516 -13.162 13.872 1.00 96.44 84 GLU A CA 1
ATOM 642 C C . GLU A 1 84 ? -19.493 -14.173 14.392 1.00 96.44 84 GLU A C 1
ATOM 644 O O . GLU A 1 84 ? -19.496 -15.338 13.989 1.00 96.44 84 GLU A O 1
ATOM 649 N N . ALA A 1 85 ? -18.655 -13.751 15.338 1.00 95.88 85 ALA A N 1
ATOM 650 C CA . ALA A 1 85 ? -17.677 -14.601 16.014 1.00 95.88 85 ALA A CA 1
ATOM 651 C C . ALA A 1 85 ? -17.987 -14.736 17.517 1.00 95.88 85 ALA A C 1
ATOM 653 O O . ALA A 1 85 ? -17.143 -14.494 18.384 1.00 95.88 85 ALA A O 1
ATOM 654 N N . GLY A 1 86 ? -19.226 -15.115 17.841 1.00 93.81 86 GLY A N 1
ATOM 655 C CA . GLY A 1 86 ? -19.669 -15.344 19.219 1.00 93.81 86 GLY A CA 1
ATOM 656 C C . GLY A 1 86 ? -19.452 -14.118 20.111 1.00 93.81 86 GLY A C 1
ATOM 657 O O . GLY A 1 86 ? -19.879 -13.016 19.779 1.00 93.81 86 GLY A O 1
ATOM 658 N N . SER A 1 87 ? -18.749 -14.286 21.236 1.00 93.44 87 SER A N 1
ATOM 659 C CA . SER A 1 87 ? -18.478 -13.187 22.180 1.00 93.44 87 SER A CA 1
ATOM 660 C C . SER A 1 87 ? -17.552 -12.090 21.641 1.00 93.44 87 SER A C 1
ATOM 662 O O . SER A 1 87 ? -17.345 -11.090 22.324 1.00 93.44 87 SER A O 1
ATOM 664 N N . LEU A 1 88 ? -16.933 -12.296 20.476 1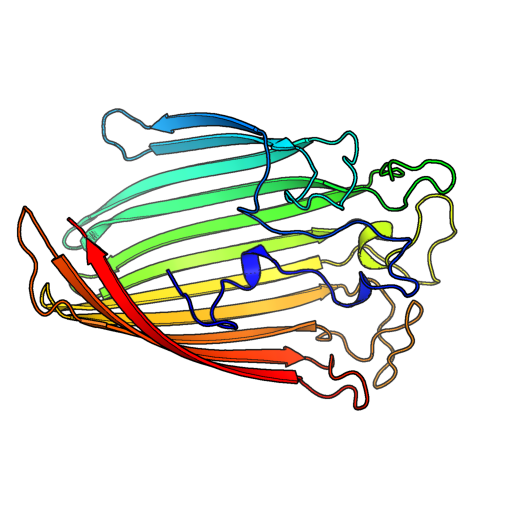.00 93.12 88 LEU A N 1
ATOM 665 C CA . LEU A 1 88 ? -16.076 -11.305 19.822 1.00 93.12 88 LEU A CA 1
ATOM 666 C C . LEU A 1 88 ? -16.872 -10.336 18.938 1.00 93.12 88 LEU A C 1
ATOM 668 O O . LEU A 1 88 ? -16.334 -9.312 18.526 1.00 93.12 88 LEU A O 1
ATOM 672 N N . GLY A 1 89 ? -18.146 -10.642 18.673 1.00 92.69 89 GLY A N 1
ATOM 673 C CA . GLY A 1 89 ? -19.004 -9.856 17.795 1.00 92.69 89 GLY A CA 1
ATOM 674 C C . GLY A 1 89 ? -18.615 -9.967 16.321 1.00 92.69 89 GLY A C 1
ATOM 675 O O . GLY A 1 89 ? -17.967 -10.932 15.897 1.00 92.69 89 GLY A O 1
ATOM 676 N N . LEU A 1 90 ? -19.027 -8.960 15.552 1.00 95.19 90 LEU A N 1
ATOM 677 C CA . LEU A 1 90 ? -18.937 -8.936 14.099 1.00 95.19 90 LEU A CA 1
ATOM 678 C C . LEU A 1 90 ? -17.491 -8.771 13.610 1.00 95.19 90 LEU A C 1
ATOM 680 O O . LEU A 1 90 ? -16.861 -7.744 13.840 1.00 95.19 90 LEU A O 1
ATOM 684 N N . GLN A 1 91 ? -16.995 -9.757 12.872 1.00 97.69 91 GLN A N 1
ATOM 685 C CA . GLN A 1 91 ? -15.722 -9.714 12.148 1.00 97.69 91 GLN A CA 1
ATOM 686 C C . GLN A 1 91 ? -15.988 -9.460 10.666 1.00 97.69 91 GLN A C 1
ATOM 688 O O . GLN A 1 91 ? -17.103 -9.689 10.191 1.00 97.69 91 GLN A O 1
ATOM 693 N N . ARG A 1 92 ? -14.981 -9.025 9.903 1.00 98.06 92 ARG A N 1
ATOM 694 C CA . ARG A 1 92 ? -15.136 -8.822 8.455 1.00 98.06 92 ARG A CA 1
ATOM 695 C C . ARG A 1 92 ? -13.899 -9.250 7.685 1.00 98.06 92 ARG A C 1
ATOM 697 O O . ARG A 1 92 ? -12.783 -8.937 8.074 1.00 98.06 92 ARG A O 1
ATOM 704 N N . VAL A 1 93 ? -14.124 -9.903 6.552 1.00 98.56 93 VAL A N 1
ATOM 705 C CA . VAL A 1 93 ? -13.096 -10.235 5.559 1.00 98.56 93 VAL A CA 1
ATOM 706 C C . VAL A 1 93 ? -13.514 -9.711 4.197 1.00 98.56 93 VAL A C 1
ATOM 708 O O . VAL A 1 93 ? -14.705 -9.578 3.913 1.00 98.56 93 VAL A O 1
ATOM 711 N N . GLY A 1 94 ? -12.549 -9.404 3.346 1.00 98.56 94 GLY A N 1
ATOM 712 C CA . GLY A 1 94 ? -12.821 -8.898 2.014 1.00 98.56 94 GLY A CA 1
ATOM 713 C C . GLY A 1 94 ? -11.674 -9.101 1.046 1.00 98.56 94 GLY A C 1
ATOM 714 O O . GLY A 1 94 ? -10.590 -9.555 1.411 1.00 98.56 94 GLY A O 1
ATOM 715 N N . ALA A 1 95 ? -11.952 -8.767 -0.204 1.00 98.69 95 ALA A N 1
ATOM 716 C CA . ALA A 1 95 ? -11.014 -8.791 -1.305 1.00 98.69 95 ALA A CA 1
ATOM 717 C C . ALA A 1 95 ? -11.116 -7.487 -2.090 1.00 98.69 95 ALA A C 1
ATOM 719 O O . ALA A 1 95 ? -12.170 -6.848 -2.120 1.00 98.69 95 ALA A O 1
ATOM 720 N N . PHE A 1 96 ? -10.024 -7.113 -2.740 1.00 98.25 96 PHE A N 1
ATOM 721 C CA . PHE A 1 96 ? -9.978 -5.944 -3.602 1.00 98.25 96 PHE A CA 1
ATOM 722 C C . PHE A 1 96 ? -9.109 -6.201 -4.834 1.00 98.25 96 PHE A C 1
ATOM 724 O O . PHE A 1 96 ? -8.250 -7.089 -4.839 1.00 98.25 96 PHE A O 1
ATOM 731 N N . ALA A 1 97 ? -9.315 -5.393 -5.867 1.00 97.88 97 ALA A N 1
ATOM 732 C CA . ALA A 1 97 ? -8.452 -5.328 -7.034 1.00 97.88 97 ALA A CA 1
ATOM 733 C C . ALA A 1 97 ? -8.416 -3.899 -7.582 1.00 97.88 97 ALA A C 1
ATOM 735 O O . ALA A 1 97 ? -9.457 -3.320 -7.860 1.00 97.88 97 ALA A O 1
ATOM 736 N N . TYR A 1 98 ? -7.218 -3.360 -7.764 1.00 95.75 98 TYR A N 1
ATOM 737 C CA . TYR A 1 98 ? -6.922 -2.168 -8.543 1.00 95.75 98 TYR A CA 1
ATOM 738 C C . TYR A 1 98 ? -6.263 -2.628 -9.844 1.00 95.75 98 TYR A C 1
ATOM 740 O O . TYR A 1 98 ? -5.201 -3.254 -9.816 1.00 95.75 98 TYR A O 1
ATOM 748 N N . ILE A 1 99 ? -6.889 -2.366 -10.983 1.00 94.75 99 ILE A N 1
ATOM 749 C CA . ILE A 1 99 ? -6.430 -2.821 -12.298 1.00 94.75 99 ILE A CA 1
ATOM 750 C C . ILE A 1 99 ? -6.434 -1.621 -13.224 1.00 94.75 99 ILE A C 1
ATOM 752 O O . ILE A 1 99 ? -7.438 -0.922 -13.310 1.00 94.75 99 ILE A O 1
ATOM 756 N N . GLY A 1 100 ? -5.337 -1.400 -13.933 1.00 92.00 100 GLY A N 1
ATOM 757 C CA . GLY A 1 100 ? -5.177 -0.172 -14.690 1.00 92.00 100 GLY A CA 1
ATOM 758 C C . GLY A 1 100 ? -4.270 -0.303 -15.891 1.00 92.00 100 GLY A C 1
ATOM 759 O O . GLY A 1 100 ? -3.712 -1.371 -16.188 1.00 92.00 100 GLY A O 1
ATOM 760 N N . ARG A 1 101 ? -4.136 0.813 -16.603 1.00 89.19 101 ARG A N 1
ATOM 761 C CA . ARG A 1 101 ? -3.145 0.973 -17.665 1.00 89.19 101 ARG A CA 1
ATOM 762 C C . ARG A 1 101 ? -2.446 2.311 -17.507 1.00 89.19 101 ARG A C 1
ATOM 764 O O . ARG A 1 101 ? -3.102 3.325 -17.316 1.00 89.19 101 ARG A O 1
ATOM 771 N N . ALA A 1 102 ? -1.125 2.283 -17.626 1.00 86.12 102 ALA A N 1
ATOM 772 C CA . ALA A 1 102 ? -0.286 3.459 -17.504 1.00 86.12 102 ALA A CA 1
ATOM 773 C C . ALA A 1 102 ? 0.547 3.707 -18.772 1.00 86.12 102 ALA A C 1
ATOM 775 O O . ALA A 1 102 ? 0.955 2.743 -19.443 1.00 86.12 102 ALA A O 1
ATOM 776 N N . PRO A 1 103 ? 0.814 4.981 -19.115 1.00 84.62 103 PRO A N 1
ATOM 777 C CA . PRO A 1 103 ? 1.670 5.322 -20.238 1.00 84.62 103 PRO A CA 1
ATOM 778 C C . PRO A 1 103 ? 3.133 4.950 -19.980 1.00 84.62 103 PRO A C 1
ATOM 780 O O . PRO A 1 103 ? 3.605 4.930 -18.849 1.00 84.62 103 PRO A O 1
ATOM 783 N N . THR A 1 104 ? 3.866 4.688 -21.061 1.00 84.44 104 THR A N 1
ATOM 784 C CA . THR A 1 104 ? 5.308 4.374 -21.037 1.00 84.44 104 THR A CA 1
ATOM 785 C C . THR A 1 104 ? 6.167 5.503 -21.597 1.00 84.44 104 THR A C 1
ATOM 787 O O . THR A 1 104 ? 7.386 5.426 -21.498 1.00 84.44 104 THR A O 1
ATOM 790 N N . TYR A 1 105 ? 5.556 6.521 -22.216 1.00 81.06 105 TYR A N 1
ATOM 791 C CA . TYR A 1 105 ? 6.248 7.700 -22.734 1.00 81.06 105 TYR A CA 1
ATOM 792 C C . TYR A 1 105 ? 5.324 8.904 -22.918 1.00 81.06 105 TYR A C 1
ATOM 794 O O . TYR A 1 105 ? 4.102 8.761 -22.960 1.00 81.06 105 TYR A O 1
ATOM 802 N N . LEU A 1 106 ? 5.933 10.084 -23.062 1.00 79.00 106 LEU A N 1
ATOM 803 C CA . LEU A 1 106 ? 5.260 11.356 -23.324 1.00 79.00 106 LEU A CA 1
ATOM 804 C C . LEU A 1 106 ? 5.429 11.801 -24.783 1.00 79.00 106 LEU A C 1
ATOM 806 O O . LEU A 1 106 ? 6.468 11.549 -25.398 1.00 79.00 106 LEU A O 1
ATOM 810 N N . ALA A 1 107 ? 4.437 12.504 -25.336 1.00 71.06 107 ALA A N 1
ATOM 811 C CA . ALA A 1 107 ? 4.611 13.212 -26.606 1.00 71.06 107 ALA A CA 1
ATOM 812 C C . ALA A 1 107 ? 5.610 14.370 -26.457 1.00 71.06 107 ALA A C 1
ATOM 814 O O . ALA A 1 107 ? 5.471 15.226 -25.588 1.00 71.06 107 ALA A O 1
ATOM 815 N N . THR A 1 108 ? 6.603 14.424 -27.343 1.00 63.53 108 THR A N 1
ATOM 816 C CA . THR A 1 108 ? 7.713 15.390 -27.285 1.00 63.53 108 THR A CA 1
ATOM 817 C C . THR A 1 108 ? 7.422 16.734 -27.965 1.00 63.53 108 THR A C 1
ATOM 819 O O . THR A 1 108 ? 8.300 17.592 -28.002 1.00 63.53 108 THR A O 1
ATOM 822 N N . SER A 1 109 ? 6.225 16.941 -28.529 1.00 54.91 109 SER A N 1
ATOM 823 C CA . SER A 1 109 ? 5.963 18.026 -29.493 1.00 54.91 109 SER A CA 1
ATOM 824 C C . SER A 1 109 ? 4.836 19.002 -29.119 1.00 54.91 109 SER A C 1
ATOM 826 O O . SER A 1 109 ? 4.294 19.659 -30.006 1.00 54.91 109 SER A O 1
ATOM 828 N N . SER A 1 110 ? 4.437 19.115 -27.848 1.00 51.94 110 SER A N 1
ATOM 829 C CA . SER A 1 110 ? 3.299 19.958 -27.447 1.00 51.94 110 SER A CA 1
ATOM 830 C C . SER A 1 110 ? 3.471 20.554 -26.042 1.00 51.94 110 SER A C 1
ATOM 832 O O . SER A 1 110 ? 4.015 19.906 -25.154 1.00 51.94 110 SER A O 1
ATOM 834 N N . PHE A 1 111 ? 2.985 21.789 -25.842 1.00 53.56 111 PHE A N 1
ATOM 835 C CA . PHE A 1 111 ? 2.935 22.489 -24.542 1.00 53.56 111 PHE A CA 1
ATOM 836 C C . PHE A 1 111 ? 2.012 21.810 -23.511 1.00 53.56 111 PHE A C 1
ATOM 838 O O . PHE A 1 111 ? 1.999 22.192 -22.344 1.00 53.56 111 PHE A O 1
ATOM 845 N N . LEU A 1 112 ? 1.252 20.803 -23.943 1.00 58.31 112 LEU A N 1
ATOM 846 C CA . LEU A 1 112 ? 0.531 19.854 -23.109 1.00 58.31 112 LEU A CA 1
ATOM 847 C C . LEU A 1 112 ? 1.208 18.497 -23.308 1.00 58.31 112 LEU A C 1
ATOM 849 O O . LEU A 1 112 ? 1.120 17.915 -24.394 1.00 58.31 112 LEU A O 1
ATOM 853 N N . ALA A 1 113 ? 1.940 18.025 -22.300 1.00 66.06 113 ALA A N 1
ATOM 854 C CA . ALA A 1 113 ? 2.454 16.664 -22.328 1.00 66.06 113 ALA A CA 1
ATOM 855 C C . ALA A 1 113 ? 1.247 15.709 -22.331 1.00 66.06 113 ALA A C 1
ATOM 857 O O . ALA A 1 113 ? 0.282 15.956 -21.612 1.00 66.06 113 ALA A O 1
ATOM 858 N N . ASP A 1 114 ? 1.285 14.675 -23.171 1.00 75.31 114 ASP A N 1
ATOM 859 C CA . ASP A 1 114 ? 0.250 13.641 -23.303 1.00 75.31 114 ASP A CA 1
ATOM 860 C C . ASP A 1 114 ? 0.893 12.248 -23.208 1.00 75.31 114 ASP A C 1
ATOM 862 O O . ASP A 1 114 ? 2.024 12.070 -23.679 1.00 75.31 114 ASP A O 1
ATOM 866 N N . GLY A 1 115 ? 0.225 11.289 -22.560 1.00 80.19 115 GLY A N 1
ATOM 867 C CA . GLY A 1 115 ? 0.790 9.991 -22.184 1.00 80.19 115 GLY A CA 1
ATOM 868 C C . GLY A 1 115 ? 0.414 8.865 -23.151 1.00 80.19 115 GLY A C 1
ATOM 869 O O . GLY A 1 115 ? -0.757 8.518 -23.297 1.00 80.19 115 GLY A O 1
ATOM 870 N N . PHE A 1 116 ? 1.409 8.203 -23.746 1.00 81.56 116 PHE A N 1
ATOM 871 C CA . PHE A 1 116 ? 1.214 7.157 -24.755 1.00 81.56 116 PHE A CA 1
ATOM 872 C C . PHE A 1 116 ? 1.830 5.807 -24.374 1.00 81.56 116 PHE A C 1
ATOM 874 O O . PHE A 1 116 ? 2.584 5.660 -23.412 1.00 81.56 116 PHE A O 1
ATOM 881 N N . GLY A 1 117 ? 1.509 4.783 -25.172 1.00 85.62 117 GLY A N 1
ATOM 882 C CA . GLY A 1 117 ? 2.107 3.462 -25.020 1.00 85.62 117 GLY A CA 1
ATOM 883 C C . GLY A 1 117 ? 1.571 2.691 -23.819 1.00 85.62 117 GLY A C 1
ATOM 884 O O . GLY A 1 117 ? 2.350 2.064 -23.108 1.00 85.62 117 GLY A O 1
ATOM 885 N N . GLN A 1 118 ? 0.255 2.750 -23.607 1.00 87.50 118 GLN A N 1
ATOM 886 C CA . GLN A 1 118 ? -0.450 2.198 -22.450 1.00 87.50 118 GLN A CA 1
ATOM 887 C C . GLN A 1 118 ? -0.141 0.722 -22.178 1.00 87.50 118 GLN A C 1
ATOM 889 O O . GLN A 1 118 ? -0.420 -0.150 -23.017 1.00 87.50 118 GLN A O 1
ATOM 894 N N . LYS A 1 119 ? 0.338 0.410 -20.973 1.00 91.44 119 LYS A N 1
ATOM 895 C CA . LYS A 1 119 ? 0.605 -0.956 -20.502 1.00 91.44 119 LYS A CA 1
ATOM 896 C C . LYS A 1 119 ? -0.106 -1.250 -19.194 1.00 91.44 119 LYS A C 1
ATOM 898 O O . LYS A 1 119 ? -0.352 -0.362 -18.397 1.00 91.44 119 LYS A O 1
ATOM 903 N N . SER A 1 120 ? -0.473 -2.512 -19.019 1.00 93.44 120 SER A N 1
ATOM 904 C CA . SER A 1 120 ? -1.277 -2.969 -17.891 1.00 93.44 120 SER A CA 1
ATOM 905 C C . SER A 1 120 ? -0.484 -3.044 -16.594 1.00 93.44 120 SER A C 1
ATOM 907 O O . SER A 1 120 ? 0.667 -3.486 -16.597 1.00 93.44 120 SER A O 1
ATOM 909 N N . PHE A 1 121 ? -1.165 -2.778 -15.493 1.00 93.94 121 PHE A N 1
ATOM 910 C CA . PHE A 1 121 ? -0.700 -3.079 -14.151 1.00 93.94 121 PHE A CA 1
ATOM 911 C C . 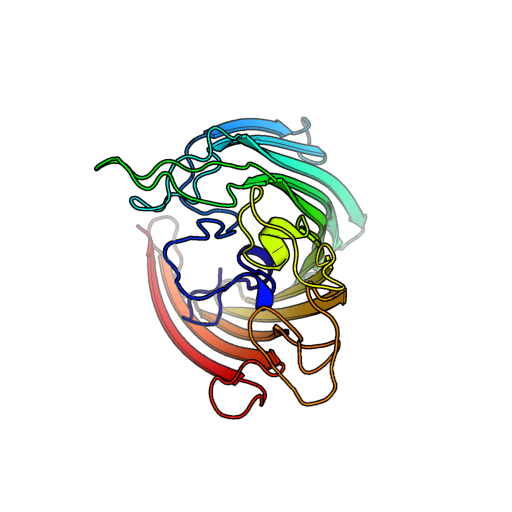PHE A 1 121 ? -1.860 -3.570 -13.281 1.00 93.94 121 PHE A C 1
ATOM 913 O O . PHE A 1 121 ? -3.030 -3.350 -13.610 1.00 93.94 121 PHE A O 1
ATOM 920 N N . TYR A 1 122 ? -1.557 -4.249 -12.174 1.00 95.69 122 TYR A N 1
ATOM 921 C CA . TYR A 1 122 ? -2.573 -4.564 -11.170 1.00 95.69 122 TYR A CA 1
ATOM 922 C C . TYR A 1 122 ? -2.011 -4.664 -9.753 1.00 95.69 122 TYR A C 1
ATOM 924 O O . TYR A 1 122 ? -0.819 -4.905 -9.543 1.00 95.69 122 TYR A O 1
ATOM 932 N N . ARG A 1 123 ? -2.896 -4.470 -8.773 1.00 96.81 123 ARG A N 1
ATOM 933 C CA . ARG A 1 123 ? -2.703 -4.748 -7.348 1.00 96.81 123 ARG A CA 1
ATOM 934 C C . ARG A 1 123 ? -3.981 -5.398 -6.844 1.00 96.81 123 ARG A C 1
ATOM 936 O O . ARG A 1 123 ? -5.047 -4.819 -6.980 1.00 96.81 123 ARG A O 1
ATOM 943 N N . ALA A 1 124 ? -3.911 -6.604 -6.307 1.00 98.19 124 ALA A N 1
ATOM 944 C CA . ALA A 1 124 ? -5.100 -7.308 -5.836 1.00 98.19 124 ALA A CA 1
ATOM 945 C C . ALA A 1 124 ? -4.787 -8.125 -4.595 1.00 98.19 124 ALA A C 1
ATOM 947 O O . ALA A 1 124 ? -3.659 -8.587 -4.418 1.00 98.19 124 ALA A O 1
ATOM 948 N N . GLY A 1 125 ? -5.783 -8.341 -3.750 1.00 98.31 125 GLY A N 1
ATOM 949 C CA . GLY A 1 125 ? -5.580 -9.144 -2.561 1.00 98.31 125 GLY A CA 1
ATOM 950 C C . GLY A 1 125 ? -6.754 -9.127 -1.604 1.00 98.31 125 GLY A C 1
ATOM 951 O O . GLY A 1 125 ? -7.903 -8.979 -2.016 1.00 98.31 125 GLY A O 1
ATOM 952 N N . PHE A 1 126 ? -6.447 -9.324 -0.328 1.00 98.56 126 PHE A N 1
ATOM 953 C CA . PHE A 1 126 ? -7.426 -9.575 0.722 1.00 98.56 126 PHE A CA 1
ATOM 954 C C . PHE A 1 126 ? -7.187 -8.661 1.912 1.00 98.56 126 PHE A C 1
ATOM 956 O O . PHE A 1 126 ? -6.053 -8.276 2.196 1.00 98.56 126 PHE A O 1
ATOM 963 N N . PHE A 1 127 ? -8.253 -8.359 2.637 1.00 98.38 127 PHE A N 1
ATOM 964 C CA . PHE A 1 127 ? -8.183 -7.624 3.889 1.00 98.38 127 PHE A CA 1
ATOM 965 C C . PHE A 1 127 ? -9.118 -8.225 4.937 1.00 98.38 127 PHE A C 1
ATOM 967 O O . PHE A 1 127 ? -10.050 -8.966 4.621 1.00 98.38 127 PHE A O 1
ATOM 974 N N . GLY A 1 128 ? -8.863 -7.897 6.198 1.00 98.25 128 GLY A N 1
ATOM 975 C CA . GLY A 1 128 ? -9.668 -8.331 7.329 1.00 98.25 128 GLY A CA 1
ATOM 976 C C . GLY A 1 128 ? -9.708 -7.279 8.426 1.00 98.25 128 GLY A C 1
ATOM 977 O O . GLY A 1 128 ? -8.727 -6.567 8.631 1.00 98.25 128 GLY A O 1
ATOM 978 N N . PHE A 1 129 ? -10.842 -7.207 9.115 1.00 97.75 129 PHE A N 1
ATOM 979 C CA . PHE A 1 129 ? -11.060 -6.415 10.317 1.00 97.75 129 PHE A CA 1
ATOM 980 C C . PHE A 1 129 ? -11.435 -7.356 11.451 1.00 97.75 129 PHE A C 1
ATOM 982 O O . PHE A 1 129 ? -12.425 -8.095 11.356 1.00 97.75 129 PHE A O 1
ATOM 989 N N . TRP A 1 130 ? -10.631 -7.310 12.503 1.00 97.69 130 TRP A N 1
ATOM 990 C CA . TRP A 1 130 ? -10.669 -8.259 13.596 1.00 97.69 130 TRP A CA 1
ATOM 991 C C . TRP A 1 130 ? -10.855 -7.527 14.919 1.00 97.69 130 TRP A C 1
ATOM 993 O O . TRP A 1 130 ? -10.124 -6.586 15.218 1.00 97.69 130 TRP A O 1
ATOM 1003 N N . TYR A 1 131 ? -11.804 -7.980 15.729 1.00 96.56 131 TYR A N 1
ATOM 1004 C CA . TYR A 1 131 ? -12.146 -7.373 17.011 1.00 96.56 131 TYR A CA 1
ATOM 1005 C C . TYR A 1 131 ? -12.008 -8.403 18.130 1.00 96.56 131 TYR A C 1
ATOM 1007 O O . TYR A 1 131 ? -12.721 -9.404 18.176 1.00 96.56 131 TYR A O 1
ATOM 1015 N N . LEU A 1 132 ? -11.096 -8.138 19.062 1.00 95.81 132 LEU A N 1
ATOM 1016 C CA . LEU A 1 132 ? -10.806 -8.921 20.259 1.00 95.81 132 LEU A CA 1
ATOM 1017 C C . LEU A 1 132 ? -10.942 -8.032 21.507 1.00 95.81 132 LEU A C 1
ATOM 1019 O O . LEU A 1 132 ? -9.972 -7.661 22.173 1.00 95.81 132 LEU A O 1
ATOM 1023 N N . LYS A 1 133 ? -12.190 -7.714 21.866 1.00 93.25 133 LYS A N 1
ATOM 1024 C CA . LYS A 1 133 ? -12.539 -6.853 23.012 1.00 93.25 133 LYS A CA 1
ATOM 1025 C C . LYS A 1 133 ? -11.882 -5.466 22.909 1.00 93.25 133 LYS A C 1
ATOM 1027 O O . LYS A 1 133 ? -12.346 -4.637 22.143 1.00 93.25 133 LYS A O 1
ATOM 1032 N N . LYS A 1 134 ? -10.841 -5.205 23.709 1.00 95.88 134 LYS A N 1
ATOM 1033 C CA . LYS A 1 134 ? -10.089 -3.937 23.723 1.00 95.88 134 LYS A CA 1
ATOM 1034 C C . LYS A 1 134 ? -9.012 -3.865 22.641 1.00 95.88 134 LYS A C 1
ATOM 1036 O O . LYS A 1 134 ? -8.454 -2.795 22.434 1.00 95.88 134 LYS A O 1
ATOM 1041 N N . LEU A 1 135 ? -8.681 -4.998 22.033 1.00 96.69 135 LEU A N 1
ATOM 1042 C CA . LEU A 1 135 ? -7.727 -5.101 20.944 1.00 96.69 135 LEU A CA 1
ATOM 1043 C C . LEU A 1 135 ? -8.510 -5.238 19.642 1.00 96.69 135 LEU A C 1
ATOM 1045 O O . LEU A 1 135 ? -9.325 -6.147 19.528 1.00 96.69 135 LEU A O 1
ATOM 1049 N N . ASP A 1 136 ? -8.241 -4.398 18.661 1.00 96.56 136 ASP A N 1
ATOM 1050 C CA . ASP A 1 136 ? -8.690 -4.599 17.287 1.00 96.56 136 ASP A CA 1
ATOM 1051 C C . ASP A 1 136 ? -7.494 -4.548 16.346 1.00 96.56 136 ASP A C 1
ATOM 1053 O O . ASP A 1 136 ? -6.462 -3.954 16.661 1.00 96.56 136 ASP A O 1
ATOM 1057 N N . PHE A 1 137 ? -7.588 -5.246 15.221 1.00 96.50 137 PHE A N 1
ATOM 1058 C CA . PHE A 1 137 ? -6.547 -5.201 14.211 1.00 96.50 137 PHE A CA 1
ATOM 1059 C C . PHE A 1 137 ? -7.104 -5.360 12.800 1.00 96.50 137 PHE A C 1
ATOM 1061 O O . PHE A 1 137 ? -8.089 -6.053 12.550 1.00 96.50 137 PHE A O 1
ATOM 1068 N N . MET A 1 138 ? -6.439 -4.705 11.862 1.00 97.38 138 MET A N 1
ATOM 1069 C CA . MET A 1 138 ? -6.646 -4.814 10.433 1.00 97.38 138 MET A CA 1
ATOM 1070 C C . MET A 1 138 ? -5.493 -5.611 9.836 1.00 97.38 138 MET A C 1
ATOM 1072 O O . MET A 1 138 ? -4.332 -5.394 10.176 1.00 97.38 138 MET A O 1
ATOM 1076 N N . THR A 1 139 ? -5.807 -6.510 8.915 1.00 97.81 139 THR A N 1
ATOM 1077 C CA . THR A 1 139 ? -4.807 -7.231 8.123 1.00 97.81 139 THR A CA 1
ATOM 1078 C C . THR A 1 139 ? -5.033 -6.960 6.654 1.00 97.81 139 THR A C 1
ATOM 1080 O O . THR A 1 139 ? -6.183 -6.950 6.217 1.00 97.81 139 THR A O 1
ATOM 1083 N N . MET A 1 140 ? -3.960 -6.836 5.885 1.00 97.81 140 MET A N 1
ATOM 1084 C CA . MET A 1 140 ? -4.029 -6.741 4.433 1.00 97.81 140 MET A CA 1
ATOM 1085 C C . MET A 1 140 ? -2.924 -7.574 3.795 1.00 97.81 140 MET A C 1
ATOM 1087 O O . MET A 1 140 ? -1.807 -7.639 4.304 1.00 97.81 140 MET A O 1
ATOM 1091 N N . TYR A 1 141 ? -3.242 -8.188 2.664 1.00 98.38 141 TYR A N 1
ATOM 1092 C CA . TYR A 1 141 ? -2.293 -8.801 1.749 1.00 98.38 141 TYR A CA 1
ATOM 1093 C C . TYR A 1 141 ? -2.578 -8.296 0.338 1.00 98.38 141 TYR A C 1
ATOM 1095 O O . TYR A 1 141 ? -3.739 -8.229 -0.065 1.00 98.38 141 TYR A O 1
ATOM 1103 N N . THR A 1 142 ? -1.523 -8.012 -0.417 1.00 98.25 142 THR A N 1
ATOM 1104 C CA . THR A 1 142 ? -1.579 -7.531 -1.797 1.00 98.25 142 THR A CA 1
ATOM 1105 C C . THR A 1 142 ? -0.541 -8.254 -2.639 1.00 98.25 142 THR A C 1
ATOM 1107 O O . THR A 1 142 ? 0.638 -8.314 -2.292 1.00 98.25 142 THR A O 1
ATOM 1110 N N . ARG A 1 143 ? -0.957 -8.743 -3.802 1.00 98.19 143 ARG A N 1
ATOM 1111 C CA . ARG A 1 143 ? -0.082 -9.127 -4.905 1.00 98.19 143 ARG A CA 1
ATOM 1112 C C . ARG A 1 143 ? -0.102 -8.011 -5.940 1.00 98.19 143 ARG A C 1
ATOM 1114 O O . ARG A 1 143 ? -1.174 -7.655 -6.429 1.00 98.19 143 ARG A O 1
ATOM 1121 N N . GLY A 1 144 ? 1.070 -7.499 -6.292 1.00 97.88 144 GLY A N 1
ATOM 1122 C CA . GLY A 1 144 ? 1.222 -6.518 -7.360 1.00 97.88 144 GLY A CA 1
ATOM 1123 C C . GLY A 1 144 ? 2.035 -7.062 -8.527 1.00 97.88 144 GLY A C 1
ATOM 1124 O O . GLY A 1 144 ? 2.910 -7.921 -8.347 1.00 97.88 144 GLY A O 1
ATOM 1125 N N . ALA A 1 145 ? 1.717 -6.577 -9.722 1.00 97.56 145 ALA A N 1
ATOM 1126 C CA . ALA A 1 145 ? 2.534 -6.772 -10.906 1.00 97.56 145 ALA A CA 1
ATOM 1127 C C . ALA A 1 145 ? 2.386 -5.604 -11.875 1.00 97.56 145 ALA A C 1
ATOM 1129 O O . ALA A 1 145 ? 1.285 -5.076 -12.064 1.00 97.56 145 ALA A O 1
ATOM 1130 N N . ASP A 1 146 ? 3.483 -5.315 -12.564 1.00 95.50 146 ASP A N 1
ATOM 1131 C CA . ASP A 1 146 ? 3.524 -4.351 -13.652 1.00 95.50 146 ASP A CA 1
ATOM 1132 C C . ASP A 1 146 ? 3.968 -5.023 -14.946 1.00 95.50 146 ASP A C 1
ATOM 1134 O O . ASP A 1 146 ? 4.657 -6.052 -14.974 1.00 95.50 146 ASP A O 1
ATOM 1138 N N . ASN A 1 147 ? 3.548 -4.436 -16.061 1.00 95.00 147 ASN A N 1
ATOM 1139 C CA . ASN A 1 147 ? 4.091 -4.796 -17.354 1.00 95.00 147 ASN A CA 1
ATOM 1140 C C . ASN A 1 147 ? 5.597 -4.487 -17.407 1.00 95.00 147 ASN A C 1
ATOM 1142 O O . ASN A 1 147 ? 6.049 -3.496 -16.849 1.00 95.00 147 ASN A O 1
ATOM 1146 N N . VAL A 1 148 ? 6.360 -5.302 -18.139 1.00 94.44 148 VAL A N 1
ATOM 1147 C CA . VAL A 1 148 ? 7.817 -5.146 -18.287 1.00 94.44 148 VAL A CA 1
ATOM 1148 C C . VAL A 1 148 ? 8.251 -3.735 -18.692 1.00 94.44 148 VAL A C 1
ATOM 1150 O O . VAL A 1 148 ? 9.207 -3.232 -18.124 1.00 94.44 148 VAL A O 1
ATOM 1153 N N . PHE A 1 149 ? 7.525 -3.065 -19.592 1.00 91.38 149 PHE A N 1
ATOM 1154 C CA . PHE A 1 149 ? 7.869 -1.706 -20.023 1.00 91.38 149 PHE A CA 1
ATOM 1155 C C . PHE A 1 149 ? 7.681 -0.662 -18.911 1.00 91.38 149 PHE A C 1
ATOM 1157 O O . PHE A 1 149 ? 8.439 0.301 -18.863 1.00 91.38 149 PHE A O 1
ATOM 1164 N N . LEU A 1 150 ? 6.697 -0.857 -18.023 1.00 90.06 150 LEU A N 1
ATOM 1165 C CA . LEU A 1 150 ? 6.528 -0.026 -16.824 1.00 90.06 150 LEU A CA 1
ATOM 1166 C C . LEU A 1 150 ? 7.660 -0.329 -15.838 1.00 90.06 150 LEU A C 1
ATOM 1168 O O . LEU A 1 150 ? 8.400 0.570 -15.456 1.00 90.06 150 LEU A O 1
ATOM 1172 N N . GLY A 1 151 ? 7.874 -1.621 -15.571 1.00 90.19 151 GLY A N 1
ATOM 1173 C CA . GLY A 1 151 ? 8.883 -2.146 -14.654 1.00 90.19 151 GLY A CA 1
ATOM 1174 C C . GLY A 1 151 ? 10.316 -1.684 -14.918 1.00 90.19 151 GLY A C 1
ATOM 1175 O O . GLY A 1 151 ? 11.107 -1.572 -13.981 1.00 90.19 151 GLY A O 1
ATOM 1176 N N . THR A 1 152 ? 10.667 -1.465 -16.186 1.00 89.06 152 THR A N 1
ATOM 1177 C CA . THR A 1 152 ? 11.997 -1.013 -16.620 1.00 89.06 152 THR A CA 1
ATOM 1178 C C . THR A 1 152 ? 12.037 0.451 -17.048 1.00 89.06 152 THR A C 1
ATOM 1180 O O . THR A 1 152 ? 13.062 0.888 -17.574 1.00 89.06 152 THR A O 1
ATOM 1183 N N . GLY A 1 153 ? 10.928 1.189 -16.931 1.00 84.25 153 GLY A N 1
ATOM 1184 C CA . GLY A 1 153 ? 10.838 2.559 -17.431 1.00 84.25 153 GLY A CA 1
ATOM 1185 C C . GLY A 1 153 ? 11.219 2.675 -18.913 1.00 84.25 153 GLY A C 1
ATOM 1186 O O . GLY A 1 153 ? 11.975 3.561 -19.305 1.00 84.25 153 GLY A O 1
ATOM 1187 N N . THR A 1 154 ? 10.806 1.718 -19.747 1.00 86.81 154 THR A N 1
ATOM 1188 C CA . THR A 1 154 ? 11.179 1.667 -21.168 1.00 86.81 154 THR A CA 1
ATOM 1189 C C . THR A 1 154 ? 9.995 2.084 -22.040 1.00 86.81 154 THR A C 1
ATOM 1191 O O . THR A 1 154 ? 8.940 1.447 -21.967 1.00 86.81 154 THR A O 1
ATOM 1194 N N . PRO A 1 155 ? 10.146 3.094 -22.919 1.00 87.31 155 PRO A N 1
ATOM 1195 C CA . PRO A 1 155 ? 9.115 3.449 -23.885 1.00 87.31 155 PRO A CA 1
ATOM 1196 C C . PRO A 1 155 ? 8.700 2.248 -24.729 1.00 87.31 155 PRO A C 1
ATOM 1198 O O . PRO A 1 155 ? 9.542 1.522 -25.250 1.00 87.31 155 PRO A O 1
ATOM 1201 N N . SER A 1 156 ? 7.398 2.047 -24.919 1.00 89.25 156 SER A N 1
ATOM 1202 C CA . SER A 1 156 ? 6.899 0.852 -25.619 1.00 89.25 156 SER A CA 1
ATOM 1203 C C . SER A 1 156 ? 7.218 0.766 -27.120 1.00 89.25 156 SER A C 1
ATOM 1205 O O . SER A 1 156 ? 6.961 -0.276 -27.722 1.00 89.25 156 SER A O 1
ATOM 1207 N N . PHE A 1 157 ? 7.780 1.820 -27.721 1.00 88.94 157 PHE A N 1
ATOM 1208 C CA . PHE A 1 157 ? 8.340 1.800 -29.080 1.00 88.94 157 PHE A CA 1
ATOM 1209 C C . PHE A 1 157 ? 9.837 1.442 -29.119 1.00 88.94 157 PHE A C 1
ATOM 1211 O O . PHE A 1 157 ? 10.388 1.254 -30.202 1.00 88.94 157 PHE A O 1
ATOM 1218 N N . SER A 1 158 ? 10.498 1.364 -27.963 1.00 88.81 158 SER A N 1
ATOM 1219 C CA . SER A 1 158 ? 11.908 0.999 -27.831 1.00 88.81 158 SER A CA 1
ATOM 1220 C C . SER A 1 158 ? 12.058 -0.492 -27.514 1.00 88.81 158 SER A C 1
ATOM 1222 O O . SER A 1 158 ? 11.171 -1.087 -26.893 1.00 88.81 158 SER A O 1
ATOM 1224 N N . PRO A 1 159 ? 13.176 -1.125 -27.909 1.00 91.50 159 PRO A N 1
ATOM 1225 C CA . PRO A 1 159 ? 13.474 -2.485 -27.480 1.00 91.50 159 PRO A CA 1
ATOM 1226 C C . PRO A 1 159 ? 13.654 -2.543 -25.957 1.00 91.50 159 PRO A C 1
ATOM 1228 O O . PRO A 1 159 ? 14.202 -1.625 -25.349 1.00 91.50 159 PRO A O 1
ATOM 1231 N N . LEU A 1 160 ? 13.205 -3.642 -25.350 1.00 91.00 160 LEU A N 1
ATOM 1232 C CA . LEU A 1 160 ? 13.416 -3.906 -23.927 1.00 91.00 160 LEU A CA 1
ATOM 1233 C C . LEU A 1 160 ? 14.889 -4.233 -23.637 1.00 91.00 160 LEU A C 1
ATOM 1235 O O . LEU A 1 160 ? 15.535 -4.871 -24.476 1.00 91.00 160 LEU A O 1
ATOM 1239 N N . PRO A 1 161 ? 15.402 -3.889 -22.441 1.00 90.69 161 PRO A N 1
ATOM 1240 C CA . PRO A 1 161 ? 16.694 -4.382 -21.984 1.00 90.69 161 PRO A CA 1
ATOM 1241 C C . PRO A 1 161 ? 16.770 -5.912 -22.011 1.00 90.69 161 PRO A C 1
ATOM 1243 O O . PRO A 1 161 ? 15.783 -6.618 -21.776 1.00 90.69 161 PRO A O 1
ATOM 1246 N N . THR A 1 162 ? 17.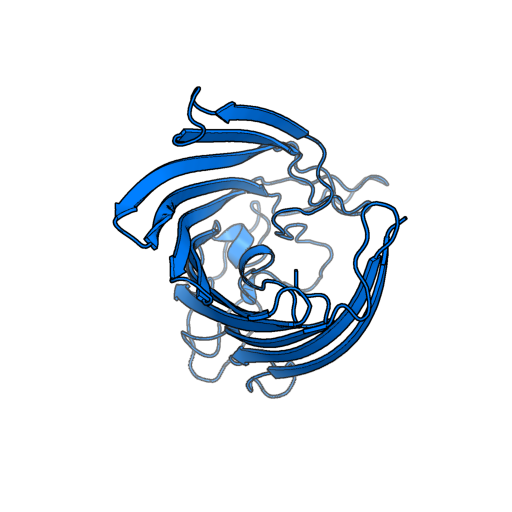960 -6.445 -22.278 1.00 92.00 162 THR A N 1
ATOM 1247 C CA . THR A 1 162 ? 18.190 -7.892 -22.302 1.00 92.00 162 THR A CA 1
ATOM 1248 C C . THR A 1 162 ? 17.815 -8.524 -20.963 1.00 92.00 162 THR A C 1
ATOM 1250 O O . THR A 1 162 ? 18.300 -8.121 -19.911 1.00 92.00 162 THR A O 1
ATOM 1253 N N . GLY A 1 163 ? 16.963 -9.551 -21.004 1.00 92.56 163 GLY A N 1
ATOM 1254 C CA . GLY A 1 163 ? 16.521 -10.266 -19.805 1.00 92.56 163 GLY A CA 1
ATOM 1255 C C . GLY A 1 163 ? 15.458 -9.535 -18.977 1.00 92.56 163 GLY A C 1
ATOM 1256 O O . GLY A 1 163 ? 15.111 -10.030 -17.905 1.00 92.56 163 GLY A O 1
ATOM 1257 N N . ALA A 1 164 ? 14.919 -8.411 -19.463 1.00 93.44 164 ALA A N 1
ATOM 1258 C CA . ALA A 1 164 ? 13.831 -7.698 -18.805 1.00 93.44 164 ALA A CA 1
ATOM 1259 C C . ALA A 1 164 ? 12.556 -8.549 -18.693 1.00 93.44 164 ALA A C 1
ATOM 1261 O O . ALA A 1 164 ? 12.189 -9.284 -19.616 1.00 93.44 164 ALA A O 1
ATOM 1262 N N . GLN A 1 165 ? 11.849 -8.427 -17.572 1.00 96.00 165 GLN A N 1
ATOM 1263 C CA . GLN A 1 165 ? 10.579 -9.109 -17.305 1.00 96.00 165 GLN A CA 1
ATOM 1264 C C . GLN A 1 165 ? 9.632 -8.196 -16.513 1.00 96.00 165 GLN A C 1
ATOM 1266 O O . GLN A 1 165 ? 10.049 -7.202 -15.935 1.00 96.00 165 GLN A O 1
ATOM 1271 N N . GLY A 1 166 ? 8.333 -8.508 -16.477 1.00 95.75 166 GLY A N 1
ATOM 1272 C CA . GLY A 1 166 ? 7.380 -7.727 -15.673 1.00 95.75 166 GLY A CA 1
ATOM 1273 C C . GLY A 1 166 ? 7.624 -7.933 -14.174 1.00 95.75 166 GLY A C 1
ATOM 1274 O O . GLY A 1 166 ? 7.575 -9.086 -13.735 1.00 95.75 166 GLY A O 1
ATOM 1275 N N . PRO A 1 167 ? 7.884 -6.902 -13.361 1.00 96.50 167 PRO A N 1
ATOM 1276 C CA . PRO A 1 167 ? 8.129 -7.093 -11.939 1.00 96.50 167 PRO A CA 1
ATOM 1277 C C . PRO A 1 167 ? 6.871 -7.591 -11.225 1.00 96.50 167 PRO A C 1
ATOM 1279 O O . PRO A 1 167 ? 5.741 -7.346 -11.649 1.00 96.50 167 PRO A O 1
ATOM 1282 N N . THR A 1 168 ? 7.070 -8.333 -10.137 1.00 98.06 168 THR A N 1
ATOM 1283 C CA . THR A 1 168 ? 5.973 -8.785 -9.272 1.00 98.06 168 THR A CA 1
ATOM 1284 C C . THR A 1 168 ? 6.408 -8.781 -7.815 1.00 98.06 168 THR A C 1
ATOM 1286 O O . THR A 1 168 ? 7.550 -9.140 -7.516 1.00 98.06 168 THR A O 1
ATOM 1289 N N . TRP A 1 169 ? 5.501 -8.457 -6.897 1.00 98.25 169 TRP A N 1
ATOM 1290 C CA . TRP A 1 169 ? 5.786 -8.399 -5.460 1.00 98.25 169 TRP A CA 1
ATOM 1291 C C . TRP A 1 169 ? 4.588 -8.826 -4.616 1.00 98.25 169 TRP A C 1
ATOM 1293 O O . TRP A 1 169 ? 3.454 -8.919 -5.092 1.00 98.25 169 TRP A O 1
ATOM 1303 N N . ASN A 1 170 ? 4.866 -9.184 -3.371 1.00 98.44 170 ASN A N 1
ATOM 1304 C CA . ASN A 1 170 ? 3.873 -9.437 -2.341 1.00 98.44 170 ASN A CA 1
ATOM 1305 C C . ASN A 1 170 ? 4.041 -8.377 -1.263 1.00 98.44 170 ASN A C 1
ATOM 1307 O O . ASN A 1 170 ? 5.162 -8.094 -0.850 1.00 98.44 170 ASN A O 1
ATOM 1311 N N . ALA A 1 171 ? 2.939 -7.821 -0.799 1.00 98.12 171 ALA A N 1
ATOM 1312 C CA . ALA A 1 171 ? 2.919 -6.852 0.273 1.00 98.12 171 ALA A CA 1
ATOM 1313 C C . ALA A 1 171 ? 1.845 -7.223 1.287 1.00 98.12 171 ALA A C 1
ATOM 1315 O O . ALA A 1 171 ? 0.898 -7.948 0.978 1.00 98.12 171 ALA A O 1
ATOM 1316 N N . GLY A 1 172 ? 1.989 -6.728 2.503 1.00 97.81 172 GLY A N 1
ATOM 1317 C CA . GLY A 1 172 ? 0.961 -6.867 3.512 1.00 97.81 172 GLY A CA 1
ATOM 1318 C C . GLY A 1 172 ? 1.283 -6.072 4.755 1.00 97.81 172 GLY A C 1
ATOM 1319 O O . GLY A 1 172 ? 2.429 -5.682 4.984 1.00 97.81 172 GLY A O 1
ATOM 1320 N N . PHE A 1 173 ? 0.260 -5.853 5.567 1.00 97.62 173 PHE A N 1
ATOM 1321 C CA . PHE A 1 173 ? 0.426 -5.219 6.860 1.00 97.62 173 PHE A CA 1
ATOM 1322 C C . PHE A 1 173 ? -0.514 -5.817 7.900 1.00 97.62 173 PHE A C 1
ATOM 1324 O O . PHE A 1 173 ? -1.549 -6.412 7.580 1.00 97.62 173 PHE A O 1
ATOM 1331 N N . ILE A 1 174 ? -0.147 -5.597 9.156 1.00 97.88 174 ILE A N 1
ATOM 1332 C CA . ILE A 1 174 ? -1.035 -5.677 10.307 1.00 97.88 174 ILE A CA 1
ATOM 1333 C C . ILE A 1 174 ? -1.033 -4.320 11.008 1.00 97.88 174 ILE A C 1
ATOM 1335 O O . ILE A 1 174 ? 0.024 -3.798 11.354 1.00 97.88 174 ILE A O 1
ATOM 1339 N N . GLU A 1 175 ? -2.211 -3.740 11.199 1.00 97.12 175 GLU A N 1
ATOM 1340 C CA . GLU A 1 175 ? -2.420 -2.531 11.996 1.00 97.12 175 GLU A CA 1
ATOM 1341 C C . GLU A 1 175 ? -3.245 -2.906 13.213 1.00 97.12 175 GLU A C 1
ATOM 1343 O O . GLU A 1 175 ? -4.258 -3.573 13.081 1.00 97.12 175 GLU A O 1
ATOM 1348 N N . THR A 1 176 ? -2.790 -2.535 14.396 1.00 97.19 176 THR A N 1
ATOM 1349 C CA . THR A 1 176 ? -3.341 -2.948 15.679 1.00 97.19 176 THR A CA 1
ATOM 1350 C C . THR A 1 176 ? -3.663 -1.719 16.505 1.00 97.19 176 THR A C 1
ATOM 1352 O O . THR A 1 176 ? -2.831 -0.818 16.645 1.00 97.19 176 THR A O 1
ATOM 1355 N N . HIS A 1 177 ? -4.837 -1.727 17.120 1.00 97.25 177 HIS A N 1
ATOM 1356 C CA . HIS A 1 177 ? -5.244 -0.745 18.104 1.00 97.25 177 HIS A CA 1
ATOM 1357 C C . HIS A 1 177 ? -5.542 -1.426 19.429 1.00 97.25 177 HIS A C 1
ATOM 1359 O O . HIS A 1 177 ? -6.225 -2.447 19.493 1.00 97.25 177 HIS A O 1
ATOM 1365 N N . TYR A 1 178 ? -5.045 -0.837 20.510 1.00 97.31 178 TYR A N 1
ATOM 1366 C CA . TYR A 1 178 ? -5.410 -1.248 21.856 1.00 97.31 178 TYR A CA 1
ATOM 1367 C C . TYR A 1 178 ? -6.076 -0.091 22.590 1.00 97.31 178 TYR A C 1
ATOM 1369 O O . TYR A 1 178 ? -5.432 0.889 22.973 1.00 97.31 178 TYR A O 1
ATOM 1377 N N . THR A 1 179 ? -7.381 -0.224 22.805 1.00 97.00 179 THR A N 1
ATOM 1378 C CA . THR A 1 179 ? -8.204 0.742 23.529 1.00 97.00 179 THR A CA 1
ATOM 1379 C C . THR A 1 179 ? -8.065 0.499 25.027 1.00 97.00 179 THR A C 1
ATOM 1381 O O . THR A 1 179 ? -8.776 -0.316 25.623 1.00 97.00 179 THR A O 1
ATOM 1384 N N . VAL A 1 180 ? -7.142 1.218 25.667 1.00 96.31 180 VAL A N 1
ATOM 1385 C CA . VAL A 1 180 ? -6.932 1.139 27.121 1.00 96.31 180 VAL A CA 1
ATOM 1386 C C . VAL A 1 180 ? -8.206 1.585 27.841 1.00 96.31 180 VAL A C 1
ATOM 1388 O O . VAL A 1 180 ? -8.727 0.878 28.715 1.00 96.31 180 VAL A O 1
ATOM 1391 N N . ASN A 1 181 ? -8.725 2.738 27.422 1.00 94.69 181 ASN A N 1
ATOM 1392 C CA . ASN A 1 181 ? -9.994 3.336 27.822 1.00 94.69 181 ASN A CA 1
ATOM 1393 C C . ASN A 1 181 ? -10.505 4.247 26.676 1.00 94.69 181 ASN A C 1
ATOM 1395 O O . ASN A 1 181 ? -9.753 4.485 25.731 1.00 94.69 181 ASN A O 1
ATOM 1399 N N . PRO A 1 182 ? -11.741 4.779 26.735 1.00 90.62 182 PRO A N 1
ATOM 1400 C CA . PRO A 1 182 ? -12.296 5.606 25.655 1.00 90.62 182 PRO A CA 1
ATOM 1401 C C . PRO A 1 182 ? -11.487 6.864 25.303 1.00 90.62 182 PRO A C 1
ATOM 1403 O O . PRO A 1 182 ? -11.697 7.439 24.244 1.00 90.62 182 PRO A O 1
ATOM 1406 N N . GLN A 1 183 ? -10.587 7.304 26.184 1.00 94.06 183 GLN A N 1
ATOM 1407 C CA . GLN A 1 183 ? -9.740 8.473 25.983 1.00 94.06 183 GLN A CA 1
ATOM 1408 C C . GLN A 1 183 ? -8.314 8.115 25.567 1.00 94.06 183 GLN A C 1
ATOM 1410 O O . GLN A 1 183 ? -7.551 9.024 25.266 1.00 94.06 183 GLN A O 1
ATOM 1415 N N . PHE A 1 184 ? -7.908 6.844 25.566 1.00 95.44 184 PHE A N 1
ATOM 1416 C CA . PHE A 1 184 ? -6.520 6.474 25.309 1.00 95.44 184 PHE A CA 1
ATOM 1417 C C . PHE A 1 184 ? -6.403 5.185 24.499 1.00 95.44 184 PHE A C 1
ATOM 1419 O O . PHE A 1 184 ? -6.763 4.097 24.962 1.00 95.44 184 PHE A O 1
ATOM 1426 N N . ILE A 1 185 ? -5.864 5.330 23.290 1.00 96.25 185 ILE A N 1
ATOM 1427 C CA . ILE A 1 185 ? -5.716 4.268 22.298 1.00 96.25 185 ILE A CA 1
ATOM 1428 C C . ILE A 1 185 ? -4.245 4.182 21.906 1.00 96.25 185 ILE A C 1
ATOM 1430 O O . ILE A 1 185 ? -3.643 5.184 21.524 1.00 96.25 185 ILE A O 1
ATOM 1434 N N . LEU A 1 186 ? -3.668 2.988 21.988 1.00 96.88 186 LEU A N 1
ATOM 1435 C CA . LEU A 1 186 ? -2.350 2.696 21.428 1.00 96.88 186 LEU A CA 1
ATOM 1436 C C . LEU A 1 186 ? -2.515 2.213 19.990 1.00 96.88 186 LEU A C 1
ATOM 1438 O O . LEU A 1 186 ? -3.447 1.461 19.709 1.00 96.88 186 LEU A O 1
ATOM 1442 N N . VAL A 1 187 ? -1.607 2.616 19.108 1.00 95.19 187 VAL A N 1
ATOM 1443 C CA . VAL A 1 187 ? -1.621 2.277 17.681 1.00 95.19 187 VAL A CA 1
ATOM 1444 C C . VAL A 1 187 ? -0.286 1.644 17.310 1.00 95.19 187 VAL A C 1
ATOM 1446 O O . VAL A 1 187 ? 0.771 2.126 17.717 1.00 95.19 187 VAL A O 1
ATOM 1449 N N . ASN A 1 188 ? -0.318 0.578 16.521 1.00 95.94 188 ASN A N 1
ATOM 1450 C CA . ASN A 1 188 ? 0.860 -0.009 15.898 1.00 95.94 188 ASN A CA 1
ATOM 1451 C C . ASN A 1 188 ? 0.527 -0.462 14.477 1.00 95.94 188 ASN A C 1
ATOM 1453 O O . ASN A 1 188 ? -0.535 -1.025 14.256 1.00 95.94 188 ASN A O 1
ATOM 1457 N N . ARG A 1 189 ? 1.442 -0.285 13.528 1.00 96.50 189 ARG A N 1
ATOM 1458 C CA . ARG A 1 189 ? 1.373 -0.925 12.217 1.00 96.50 189 ARG A CA 1
ATOM 1459 C C . ARG A 1 189 ? 2.727 -1.498 11.851 1.00 96.50 189 ARG A C 1
ATOM 1461 O O . ARG A 1 189 ? 3.727 -0.792 11.931 1.00 96.50 189 ARG A O 1
ATOM 1468 N N . TYR A 1 190 ? 2.749 -2.747 11.412 1.00 97.12 190 TYR A N 1
ATOM 1469 C CA . TYR A 1 190 ? 3.897 -3.325 10.729 1.00 97.12 190 TYR A CA 1
ATOM 1470 C C . TYR A 1 190 ? 3.505 -3.706 9.311 1.00 97.12 190 TYR A C 1
ATOM 1472 O O . TYR A 1 190 ? 2.472 -4.335 9.086 1.00 97.12 190 TYR A O 1
ATOM 1480 N N . GLU A 1 191 ? 4.345 -3.323 8.367 1.00 97.31 191 GLU A N 1
ATOM 1481 C CA . GLU A 1 191 ? 4.130 -3.461 6.943 1.00 97.31 191 GLU A CA 1
ATOM 1482 C C . GLU A 1 191 ? 5.389 -4.004 6.274 1.00 97.31 191 GLU A C 1
ATOM 1484 O O . GLU A 1 191 ? 6.519 -3.667 6.639 1.00 97.31 191 GLU A O 1
ATOM 1489 N N . LEU A 1 192 ? 5.186 -4.868 5.286 1.00 97.69 192 LEU A N 1
ATOM 1490 C CA . LEU A 1 192 ? 6.258 -5.493 4.535 1.00 97.69 192 LEU A CA 1
ATOM 1491 C C . LEU A 1 192 ? 5.918 -5.554 3.053 1.00 97.69 192 LEU A C 1
ATOM 1493 O O . LEU A 1 192 ? 4.782 -5.833 2.672 1.00 97.69 192 LEU A O 1
ATOM 1497 N N . ILE A 1 193 ? 6.935 -5.352 2.221 1.00 98.38 193 ILE A N 1
ATOM 1498 C CA . ILE A 1 193 ? 6.869 -5.494 0.767 1.00 98.38 193 ILE A CA 1
ATOM 1499 C C . ILE A 1 193 ? 8.067 -6.316 0.311 1.00 98.38 193 ILE A C 1
ATOM 1501 O O . ILE A 1 193 ? 9.197 -6.070 0.740 1.00 98.38 193 ILE A O 1
ATOM 1505 N N . ARG A 1 194 ? 7.808 -7.336 -0.505 1.00 98.06 194 ARG A N 1
ATOM 1506 C CA . ARG A 1 194 ? 8.780 -8.339 -0.941 1.00 98.06 194 ARG A CA 1
ATOM 1507 C C . ARG A 1 194 ? 8.690 -8.556 -2.440 1.00 98.06 194 ARG A C 1
ATOM 1509 O O . ARG A 1 194 ? 7.696 -9.095 -2.943 1.00 98.06 194 ARG A O 1
ATOM 1516 N N . MET A 1 195 ? 9.751 -8.199 -3.144 1.00 97.56 195 MET A N 1
ATOM 1517 C CA . MET A 1 195 ? 9.928 -8.490 -4.554 1.00 97.56 195 MET A CA 1
ATOM 1518 C C . MET A 1 195 ? 9.983 -10.001 -4.758 1.00 97.56 195 MET A C 1
ATOM 1520 O O . MET A 1 195 ? 10.727 -10.732 -4.113 1.00 97.56 195 MET A O 1
ATOM 1524 N N . SER A 1 196 ? 9.134 -10.493 -5.652 1.00 97.56 196 SER A N 1
ATOM 1525 C CA . SER A 1 196 ? 9.116 -11.901 -6.069 1.00 97.56 196 SER A CA 1
ATOM 1526 C C . SER A 1 196 ? 9.782 -12.088 -7.424 1.00 97.56 196 SER A C 1
ATOM 1528 O O . SER A 1 196 ? 10.278 -13.167 -7.729 1.00 97.56 196 SER A O 1
ATOM 1530 N N . ARG A 1 197 ? 9.778 -11.036 -8.246 1.00 97.00 197 ARG A N 1
ATOM 1531 C CA . ARG A 1 197 ? 10.500 -10.964 -9.510 1.00 97.00 197 ARG A CA 1
ATOM 1532 C C . ARG A 1 197 ? 10.895 -9.520 -9.775 1.00 97.00 197 ARG A C 1
ATOM 1534 O O . ARG A 1 197 ? 10.028 -8.649 -9.759 1.00 97.00 197 ARG A O 1
ATOM 1541 N N . GLN A 1 198 ? 12.179 -9.305 -10.026 1.00 95.62 198 GLN A N 1
ATOM 1542 C CA . GLN A 1 198 ? 12.744 -8.018 -10.428 1.00 95.62 198 GLN A CA 1
ATOM 1543 C C . GLN A 1 198 ? 12.443 -7.737 -11.904 1.00 95.62 198 GLN A C 1
ATOM 1545 O O . GLN A 1 198 ? 12.256 -8.679 -12.679 1.00 95.62 198 GLN A O 1
ATOM 1550 N N . ALA A 1 199 ? 12.389 -6.461 -12.294 1.00 94.25 199 ALA A N 1
ATOM 1551 C CA . ALA A 1 199 ? 12.154 -6.108 -13.695 1.00 94.25 199 ALA A CA 1
ATOM 1552 C C . ALA A 1 199 ? 13.389 -6.347 -14.578 1.00 94.25 199 ALA A C 1
ATOM 1554 O O . ALA A 1 199 ? 13.260 -6.653 -15.761 1.00 94.25 199 ALA A O 1
ATOM 1555 N N . LEU A 1 200 ? 14.580 -6.230 -13.987 1.00 93.31 200 LEU A N 1
ATOM 1556 C CA . LEU A 1 200 ? 15.876 -6.439 -14.628 1.00 93.31 200 LEU A CA 1
ATOM 1557 C C . LEU A 1 200 ? 16.579 -7.673 -14.035 1.00 93.31 200 LEU A C 1
ATOM 1559 O O . LEU A 1 200 ? 16.283 -8.057 -12.896 1.00 93.31 200 LEU A O 1
ATOM 1563 N N . PRO A 1 201 ? 17.522 -8.293 -14.770 1.00 94.19 201 PRO A N 1
ATOM 1564 C CA . PRO A 1 201 ? 18.359 -9.372 -14.256 1.00 94.19 201 PRO A CA 1
ATOM 1565 C C . PRO A 1 201 ? 19.045 -9.033 -12.928 1.00 94.19 201 PRO A C 1
ATOM 1567 O O . PRO A 1 201 ? 19.502 -7.911 -12.709 1.00 94.19 201 PRO A O 1
ATOM 1570 N N . VAL A 1 202 ? 19.149 -10.031 -12.047 1.00 94.06 202 VAL A N 1
ATOM 1571 C CA . VAL A 1 202 ? 19.884 -9.906 -10.784 1.00 94.06 202 VAL A CA 1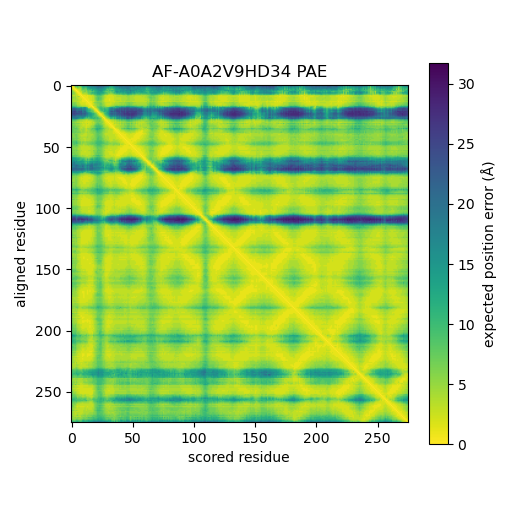
ATOM 1572 C C . VAL A 1 202 ? 21.360 -10.207 -11.032 1.00 94.06 202 VAL A C 1
ATOM 1574 O O . VAL A 1 202 ? 21.718 -11.355 -11.299 1.00 94.06 202 VAL A O 1
ATOM 1577 N N . THR A 1 203 ? 22.210 -9.195 -10.876 1.00 92.50 203 THR A N 1
ATOM 1578 C CA . THR A 1 203 ? 23.671 -9.321 -10.904 1.00 92.50 203 THR A CA 1
ATOM 1579 C C . THR A 1 203 ? 24.205 -8.978 -9.512 1.00 92.50 203 THR A C 1
ATOM 1581 O O . THR A 1 203 ? 24.178 -7.809 -9.129 1.00 92.50 203 THR A O 1
ATOM 1584 N N . PRO A 1 204 ? 24.677 -9.963 -8.724 1.00 91.19 204 PRO A N 1
ATOM 1585 C CA . PRO A 1 204 ? 25.062 -9.750 -7.331 1.00 91.19 204 PRO A CA 1
ATOM 1586 C C . PRO A 1 204 ? 26.008 -8.560 -7.120 1.00 91.19 204 PRO A C 1
ATOM 1588 O O . PRO A 1 204 ? 27.107 -8.524 -7.668 1.00 91.19 204 PRO A O 1
ATOM 1591 N N . GLY A 1 205 ? 25.579 -7.595 -6.304 1.00 84.75 205 GLY A N 1
ATOM 1592 C CA . GLY A 1 205 ? 26.373 -6.420 -5.924 1.00 84.75 205 GLY A CA 1
ATOM 1593 C C . GLY A 1 205 ? 26.511 -5.336 -6.999 1.00 84.75 205 GLY A C 1
ATOM 1594 O O . GLY A 1 205 ? 27.147 -4.319 -6.730 1.00 84.75 205 GLY A O 1
ATOM 1595 N N . VAL A 1 206 ? 25.910 -5.513 -8.180 1.00 83.88 206 VAL A N 1
ATOM 1596 C CA . VAL A 1 206 ? 25.985 -4.555 -9.289 1.00 83.88 206 VAL A CA 1
ATOM 1597 C C . VAL A 1 206 ? 24.601 -3.990 -9.582 1.00 83.88 206 VAL A C 1
ATOM 1599 O O . VAL A 1 206 ? 23.716 -4.682 -10.089 1.00 83.88 206 VAL A O 1
ATOM 1602 N N . PHE A 1 207 ? 24.426 -2.706 -9.279 1.00 85.31 207 PHE A N 1
ATOM 1603 C CA . PHE A 1 207 ? 23.316 -1.925 -9.805 1.00 85.31 207 PHE A CA 1
ATOM 1604 C C . PHE A 1 207 ? 23.793 -1.177 -11.046 1.00 85.31 207 PHE A C 1
ATOM 1606 O O . PHE A 1 207 ? 24.628 -0.279 -10.947 1.00 85.31 207 PHE A O 1
ATOM 1613 N N . GLU A 1 208 ? 23.258 -1.549 -12.202 1.00 83.50 208 GLU A N 1
ATOM 1614 C CA . GLU A 1 208 ? 23.482 -0.836 -13.453 1.00 83.50 208 GLU A CA 1
ATOM 1615 C C . GLU A 1 208 ? 22.111 -0.371 -13.960 1.00 83.50 208 GLU A C 1
ATOM 1617 O O . GLU A 1 208 ? 21.296 -1.209 -14.365 1.00 83.50 208 GLU A O 1
ATOM 1622 N N . PRO A 1 209 ? 21.804 0.940 -13.880 1.00 78.50 209 PRO A N 1
ATOM 1623 C CA . PRO A 1 209 ? 20.506 1.473 -14.277 1.00 78.50 209 PRO A CA 1
ATOM 1624 C C . PRO A 1 209 ? 20.095 1.011 -15.679 1.00 78.50 209 PRO A C 1
ATOM 1626 O O . PRO A 1 209 ? 20.843 1.169 -16.639 1.00 78.50 209 PRO A O 1
ATOM 1629 N N . GLY A 1 210 ? 18.900 0.430 -15.792 1.00 77.75 210 GLY A N 1
ATOM 1630 C CA . GLY A 1 210 ? 18.380 -0.102 -17.055 1.00 77.75 210 GLY A CA 1
ATOM 1631 C C . GLY A 1 210 ? 18.980 -1.442 -17.503 1.00 77.75 210 GLY A C 1
ATOM 1632 O O . GLY A 1 210 ? 18.537 -1.967 -18.520 1.00 77.75 210 GLY A O 1
ATOM 1633 N N . VAL A 1 211 ? 19.935 -2.021 -16.764 1.00 85.00 211 VAL A N 1
ATOM 1634 C CA . VAL A 1 211 ? 20.625 -3.269 -17.136 1.00 85.00 211 VAL A CA 1
ATOM 1635 C C . VAL A 1 211 ? 20.482 -4.354 -16.069 1.00 85.00 211 VAL A C 1
ATOM 1637 O O . VAL A 1 211 ? 20.051 -5.458 -16.396 1.00 85.00 211 VAL A O 1
ATOM 1640 N N . SER A 1 212 ? 20.801 -4.076 -14.801 1.00 89.94 212 SER A N 1
ATOM 1641 C CA . SER A 1 212 ? 20.736 -5.079 -13.727 1.00 89.94 212 SER A CA 1
ATOM 1642 C C . SER A 1 212 ? 20.466 -4.496 -12.343 1.00 89.94 212 SER A C 1
ATOM 1644 O O . SER A 1 212 ? 20.780 -3.341 -12.053 1.00 89.94 212 SER A O 1
ATOM 1646 N N . VAL A 1 213 ? 19.938 -5.337 -11.451 1.00 91.25 213 VAL A N 1
ATOM 1647 C CA . VAL A 1 213 ? 19.755 -5.039 -10.022 1.00 91.25 213 VAL A CA 1
ATOM 1648 C C . VAL A 1 213 ? 20.709 -5.856 -9.145 1.00 91.25 213 VAL A C 1
ATOM 1650 O O . VAL A 1 213 ? 21.039 -6.991 -9.496 1.00 91.25 213 VAL A O 1
ATOM 1653 N N . PRO A 1 214 ? 21.121 -5.333 -7.976 1.00 92.19 214 PRO A N 1
ATOM 1654 C CA . PRO A 1 214 ? 22.198 -5.926 -7.184 1.00 92.19 214 PRO A CA 1
ATOM 1655 C C . PRO A 1 214 ? 21.786 -7.186 -6.411 1.00 92.19 214 PRO A C 1
ATOM 1657 O O . PRO A 1 214 ? 22.649 -7.923 -5.933 1.00 92.19 214 PRO A O 1
ATOM 1660 N N . SER A 1 215 ? 20.485 -7.430 -6.231 1.00 93.56 215 SER A N 1
ATOM 1661 C CA . SER A 1 215 ? 19.969 -8.555 -5.450 1.00 93.56 215 SER A CA 1
ATOM 1662 C C . SER A 1 215 ? 18.498 -8.852 -5.761 1.00 93.56 215 SER A C 1
ATOM 1664 O O . SER A 1 215 ? 17.769 -8.015 -6.290 1.00 93.56 215 SER A O 1
ATOM 1666 N N . ALA A 1 216 ? 18.031 -10.050 -5.395 1.00 94.25 216 ALA A N 1
ATOM 1667 C CA . ALA A 1 216 ? 16.628 -10.439 -5.571 1.00 94.25 216 ALA A CA 1
ATOM 1668 C C . ALA A 1 216 ? 15.662 -9.633 -4.680 1.00 94.25 216 ALA A C 1
ATOM 1670 O O . ALA A 1 216 ? 14.522 -9.399 -5.071 1.00 94.25 216 ALA A O 1
ATOM 1671 N N . ASN A 1 217 ? 16.134 -9.182 -3.515 1.00 94.88 217 ASN A N 1
ATOM 1672 C CA . ASN A 1 217 ? 15.386 -8.383 -2.540 1.00 94.88 217 ASN A CA 1
ATOM 1673 C C . ASN A 1 217 ? 15.574 -6.867 -2.721 1.00 94.88 217 ASN A C 1
ATOM 1675 O O . ASN A 1 217 ? 15.247 -6.100 -1.819 1.00 94.88 217 ASN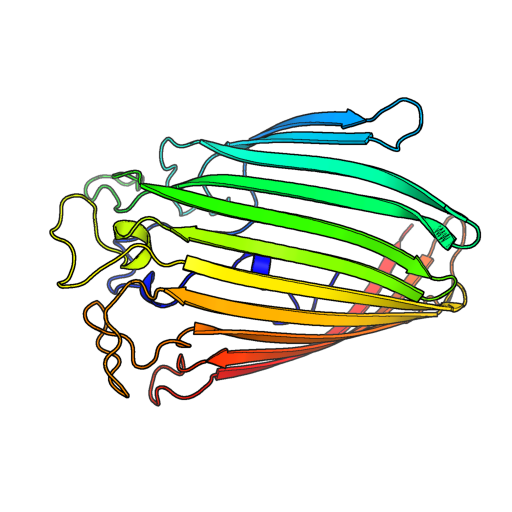 A O 1
ATOM 1679 N N . PHE A 1 218 ? 16.163 -6.424 -3.835 1.00 94.81 218 PHE A N 1
ATOM 1680 C CA . PHE A 1 218 ? 16.347 -5.004 -4.119 1.00 94.81 218 PHE A CA 1
ATOM 1681 C C . PHE A 1 218 ? 14.992 -4.287 -4.137 1.00 94.81 218 PHE A C 1
ATOM 1683 O O . PHE A 1 218 ? 14.070 -4.716 -4.829 1.00 94.81 218 PHE A O 1
ATOM 1690 N N . GLY A 1 219 ? 14.864 -3.214 -3.356 1.00 93.62 219 GLY A N 1
ATOM 1691 C CA . GLY A 1 219 ? 13.618 -2.461 -3.224 1.00 93.62 219 GLY A CA 1
ATOM 1692 C C . GLY A 1 219 ? 12.574 -3.061 -2.277 1.00 93.62 219 GLY A C 1
ATOM 1693 O O . GLY A 1 219 ? 11.498 -2.478 -2.166 1.00 93.62 219 GLY A O 1
ATOM 1694 N N . ASP A 1 220 ? 12.856 -4.167 -1.577 1.00 97.19 220 ASP A N 1
ATOM 1695 C CA . ASP A 1 220 ? 11.996 -4.659 -0.488 1.00 97.19 220 ASP A CA 1
ATOM 1696 C C . ASP A 1 220 ? 11.850 -3.594 0.608 1.00 97.19 220 ASP A C 1
ATOM 1698 O O . ASP A 1 220 ? 12.811 -2.880 0.904 1.00 97.19 220 ASP A O 1
ATOM 1702 N N . ILE A 1 221 ? 10.680 -3.526 1.254 1.00 97.50 221 ILE A N 1
ATOM 1703 C CA . ILE A 1 221 ? 10.382 -2.549 2.314 1.00 97.50 221 ILE A CA 1
ATOM 1704 C C . ILE A 1 221 ? 9.977 -3.245 3.613 1.00 97.50 221 ILE A C 1
ATOM 1706 O O . ILE A 1 221 ? 9.184 -4.184 3.611 1.00 97.50 221 ILE A O 1
ATOM 1710 N N . ASP A 1 222 ? 10.506 -2.764 4.733 1.00 97.56 222 ASP A N 1
ATOM 1711 C CA . ASP A 1 222 ? 10.006 -3.006 6.084 1.00 97.56 222 ASP A CA 1
ATOM 1712 C C . ASP A 1 222 ? 9.602 -1.667 6.699 1.00 97.56 222 ASP A C 1
ATOM 1714 O O . ASP A 1 222 ? 10.440 -0.774 6.795 1.00 97.56 222 ASP A O 1
ATOM 1718 N N . ALA A 1 223 ? 8.357 -1.531 7.144 1.00 96.75 223 ALA A N 1
ATOM 1719 C CA . ALA A 1 223 ? 7.858 -0.318 7.778 1.00 96.75 223 ALA A CA 1
ATOM 1720 C C . ALA A 1 223 ? 7.198 -0.644 9.120 1.00 96.75 223 ALA A C 1
ATOM 1722 O O . ALA A 1 223 ? 6.369 -1.546 9.224 1.00 96.75 223 ALA A O 1
ATOM 1723 N N . LEU A 1 224 ? 7.576 0.092 10.160 1.00 96.50 224 LEU A N 1
ATOM 1724 C CA . LEU A 1 224 ? 6.997 0.006 11.493 1.00 96.50 224 LEU A CA 1
ATOM 1725 C C . LEU A 1 224 ? 6.533 1.395 11.911 1.00 96.50 224 LEU A C 1
ATOM 1727 O O . LEU A 1 224 ? 7.318 2.337 11.891 1.00 96.50 224 LEU A O 1
ATOM 1731 N N . VAL A 1 225 ? 5.286 1.496 12.347 1.00 96.06 225 VAL A N 1
ATOM 1732 C CA . VAL A 1 225 ? 4.721 2.683 12.985 1.00 96.06 225 VAL A CA 1
ATOM 1733 C C . VAL A 1 225 ? 4.203 2.279 14.356 1.00 96.06 225 VAL A C 1
ATOM 1735 O O . VAL A 1 225 ? 3.572 1.233 14.509 1.00 96.06 225 VAL A O 1
ATOM 1738 N N . PHE A 1 226 ? 4.450 3.083 15.376 1.00 95.50 226 PHE A N 1
ATOM 1739 C CA . PHE A 1 226 ? 3.761 2.952 16.653 1.00 95.50 226 PHE A CA 1
ATOM 1740 C C . PHE A 1 226 ? 3.505 4.321 17.256 1.00 95.50 226 PHE A C 1
ATOM 1742 O O . PHE A 1 226 ? 4.225 5.283 17.000 1.00 95.50 226 PHE A O 1
ATOM 1749 N N . GLY A 1 227 ? 2.467 4.407 18.068 1.00 95.25 227 GLY A N 1
ATOM 1750 C CA . GLY A 1 227 ? 2.012 5.677 18.582 1.00 95.25 227 GLY A CA 1
ATOM 1751 C C . GLY A 1 227 ? 0.861 5.528 19.552 1.00 95.25 227 GLY A C 1
ATOM 1752 O O . GLY A 1 227 ? 0.474 4.426 19.952 1.00 95.25 227 GLY A O 1
ATOM 1753 N N . TYR A 1 228 ? 0.299 6.664 19.926 1.00 95.12 228 TYR A N 1
ATOM 1754 C CA . TYR A 1 228 ? -0.908 6.706 20.727 1.00 95.12 228 TYR A CA 1
ATOM 1755 C C . TYR A 1 228 ? -1.760 7.912 20.378 1.00 95.12 228 TYR A C 1
ATOM 1757 O O . TYR A 1 228 ? -1.292 8.932 19.869 1.00 95.12 228 TYR A O 1
ATOM 1765 N N . ARG A 1 229 ? -3.040 7.795 20.710 1.00 94.25 229 ARG A N 1
ATOM 1766 C CA . ARG A 1 229 ? -4.013 8.871 20.651 1.00 94.25 229 ARG A CA 1
ATOM 1767 C C . ARG A 1 229 ? -4.639 9.046 22.023 1.00 94.25 229 ARG A C 1
ATOM 1769 O O . ARG A 1 229 ? -5.190 8.099 22.584 1.00 94.25 229 ARG A O 1
ATOM 1776 N N . TYR A 1 230 ? -4.527 10.253 22.558 1.00 95.06 230 TYR A N 1
ATOM 1777 C CA . TYR A 1 230 ? -5.087 10.642 23.842 1.00 95.06 230 TYR A CA 1
ATOM 1778 C C . TYR A 1 230 ? -6.142 11.727 23.643 1.00 95.06 230 TYR A C 1
ATOM 1780 O O . TYR A 1 230 ? -5.895 12.705 22.947 1.00 95.06 230 TYR A O 1
ATOM 1788 N N . TYR A 1 231 ? -7.297 11.579 24.278 1.00 94.75 231 TYR A N 1
ATOM 1789 C CA . TYR A 1 231 ? -8.411 12.514 24.206 1.00 94.75 231 TYR A CA 1
ATOM 1790 C C . TYR A 1 231 ? -8.673 13.131 25.585 1.00 94.75 231 TYR A C 1
ATOM 1792 O O . TYR A 1 231 ? -9.469 12.587 26.361 1.00 94.75 231 TYR A O 1
ATOM 1800 N N . PRO A 1 232 ? -8.036 14.271 25.916 1.00 92.94 232 PRO A N 1
ATOM 1801 C CA . PRO A 1 232 ? -8.255 14.956 27.190 1.00 92.94 232 PRO A CA 1
ATOM 1802 C C . PRO A 1 232 ? -9.729 15.229 27.494 1.00 92.94 232 PRO A C 1
ATOM 1804 O O . PRO A 1 232 ? -10.157 15.092 28.638 1.00 92.94 232 PRO A O 1
ATOM 1807 N N . PHE A 1 233 ? -10.520 15.559 26.470 1.00 90.62 233 PHE A N 1
ATOM 1808 C CA . PHE A 1 233 ? -11.970 15.636 26.573 1.00 90.62 233 PHE A CA 1
ATOM 1809 C C . PHE A 1 233 ? -12.637 15.211 25.263 1.00 90.62 233 PHE A C 1
ATOM 1811 O O . PHE A 1 233 ? -12.141 15.480 2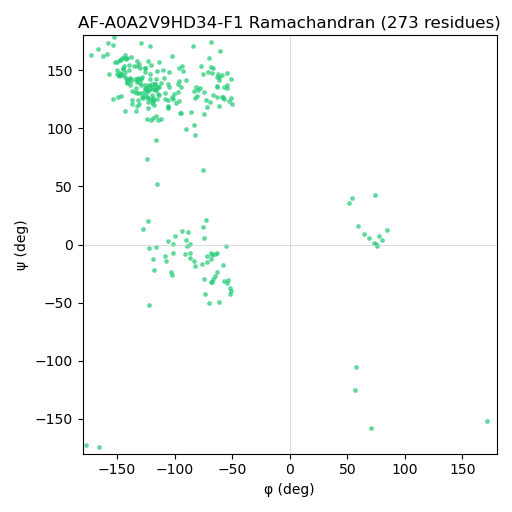4.168 1.00 90.62 233 PHE A O 1
ATOM 1818 N N . MET A 1 234 ? -13.799 14.575 25.396 1.00 87.25 234 MET A N 1
ATOM 1819 C CA . MET A 1 234 ? -14.713 14.283 24.297 1.00 87.25 234 MET A CA 1
ATOM 1820 C C . MET A 1 234 ? -16.129 14.585 24.767 1.00 87.25 234 MET A C 1
ATOM 1822 O O . MET A 1 234 ? -16.581 14.056 25.782 1.00 87.25 234 MET A O 1
ATOM 1826 N N . SER A 1 235 ? -16.825 15.444 24.036 1.00 87.19 235 SER A N 1
ATOM 1827 C CA . SER A 1 235 ? -18.229 15.769 24.265 1.00 87.19 235 SER A CA 1
ATOM 1828 C C . SER A 1 235 ? -19.008 15.639 22.962 1.00 87.19 235 SER A C 1
ATOM 1830 O O . SER A 1 235 ? -18.427 15.465 21.894 1.00 87.19 235 SER A O 1
ATOM 1832 N N . SER A 1 236 ? -20.330 15.774 23.032 1.00 85.31 236 SER A N 1
ATOM 1833 C CA . SER A 1 236 ? -21.177 15.778 21.836 1.00 85.31 236 SER A CA 1
ATOM 1834 C C . SER A 1 236 ? -20.998 17.009 20.938 1.00 85.31 236 SER A C 1
ATOM 1836 O O . SER A 1 236 ? -21.526 17.013 19.833 1.00 85.31 236 SER A O 1
ATOM 1838 N N . ARG A 1 237 ? -20.310 18.060 21.410 1.00 87.75 237 ARG A N 1
ATOM 1839 C CA . ARG A 1 237 ? -20.139 19.339 20.694 1.00 87.75 237 ARG A CA 1
ATOM 1840 C C . ARG A 1 237 ? -18.697 19.681 20.354 1.00 87.75 237 ARG A C 1
ATOM 1842 O O . ARG A 1 237 ? -18.466 20.543 19.528 1.00 87.75 237 ARG A O 1
ATOM 1849 N N . ALA A 1 238 ? -17.748 19.099 21.072 1.00 91.62 238 ALA A N 1
ATOM 1850 C CA . ALA A 1 238 ? -16.340 19.379 20.878 1.00 91.62 238 ALA A CA 1
ATOM 1851 C C . ALA A 1 238 ? -15.497 18.220 21.393 1.00 91.62 238 ALA A C 1
ATOM 1853 O O . ALA A 1 238 ? -15.829 17.587 22.405 1.00 91.62 238 ALA A O 1
ATOM 1854 N N . GLY A 1 239 ? -14.373 17.994 20.733 1.00 91.25 239 GLY A N 1
ATOM 1855 C CA . GLY A 1 239 ? -13.369 17.035 21.149 1.00 91.25 239 GLY A CA 1
ATOM 1856 C C . GLY A 1 239 ? -11.980 17.563 20.851 1.00 91.25 239 GLY A C 1
ATOM 1857 O O . GLY A 1 239 ? -11.766 18.285 19.877 1.00 91.25 239 GLY A O 1
ATOM 1858 N N . PHE A 1 240 ? -11.038 17.176 21.698 1.00 93.56 240 PHE A N 1
ATOM 1859 C CA . PHE A 1 240 ? -9.627 17.431 21.477 1.00 93.56 240 PHE A CA 1
ATOM 1860 C C . PHE A 1 240 ? -8.873 16.116 21.561 1.00 93.56 240 PHE A C 1
ATOM 1862 O O . PHE A 1 240 ? -9.082 15.335 22.494 1.00 93.56 240 PHE A O 1
ATOM 1869 N N . ALA A 1 241 ? -7.994 15.881 20.595 1.00 93.19 241 ALA A N 1
ATOM 1870 C CA . ALA A 1 241 ? -7.099 14.743 20.597 1.00 93.19 241 ALA A CA 1
ATOM 1871 C C . ALA A 1 241 ? -5.657 15.221 20.483 1.00 93.19 241 ALA A C 1
ATOM 1873 O O . ALA A 1 241 ? -5.322 16.029 19.624 1.00 93.19 241 ALA A O 1
ATOM 1874 N N . PHE A 1 242 ? -4.801 14.668 21.326 1.00 93.06 242 PHE A N 1
ATOM 1875 C CA . PHE A 1 242 ? -3.369 14.663 21.124 1.00 93.06 242 PHE A CA 1
ATOM 1876 C C . PHE A 1 242 ? -2.961 13.331 20.505 1.00 93.06 242 PHE A C 1
ATOM 1878 O O . PHE A 1 242 ? -3.453 12.269 20.902 1.00 93.06 242 PHE A O 1
ATOM 1885 N N . HIS A 1 243 ? -2.057 13.380 19.539 1.00 92.88 243 HIS A N 1
ATOM 1886 C CA . HIS A 1 243 ? -1.601 12.203 18.831 1.00 92.88 243 HIS A CA 1
ATOM 1887 C C . HIS A 1 243 ? -0.093 12.253 18.608 1.00 92.88 243 HIS A C 1
ATOM 1889 O O . HIS A 1 243 ? 0.463 13.292 18.249 1.00 92.88 243 HIS A O 1
ATOM 1895 N N . ASN A 1 244 ? 0.567 11.119 18.822 1.00 92.69 244 ASN A N 1
ATOM 1896 C CA . ASN A 1 244 ? 1.988 10.952 18.566 1.00 92.69 244 ASN A CA 1
ATOM 1897 C C . ASN A 1 244 ? 2.230 9.661 17.798 1.00 92.69 244 ASN A C 1
ATOM 1899 O O . ASN A 1 244 ? 1.655 8.630 18.143 1.00 92.69 244 ASN A O 1
ATOM 1903 N N . GLU A 1 245 ? 3.140 9.719 16.830 1.00 94.12 245 GLU A N 1
ATOM 1904 C CA . GLU A 1 245 ? 3.606 8.551 16.091 1.00 94.12 245 GLU A CA 1
ATOM 1905 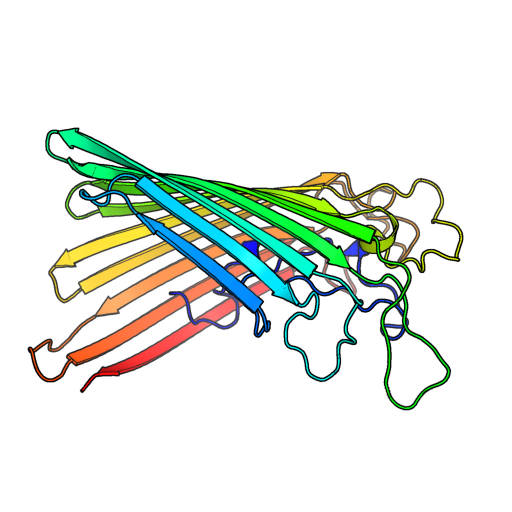C C . GLU A 1 245 ? 5.106 8.607 15.891 1.00 94.12 245 GLU A C 1
ATOM 1907 O O . GLU A 1 245 ? 5.662 9.656 15.567 1.00 94.12 245 GLU A O 1
ATOM 1912 N N . TYR A 1 246 ? 5.747 7.457 16.015 1.00 95.00 246 TYR A N 1
ATOM 1913 C CA . TYR A 1 246 ? 7.089 7.228 15.526 1.00 95.00 246 TYR A CA 1
ATOM 1914 C C . TYR A 1 246 ? 7.040 6.167 14.435 1.00 95.00 246 TYR A C 1
ATOM 1916 O O . TYR A 1 246 ? 6.387 5.131 14.588 1.00 95.00 246 TYR A O 1
ATOM 1924 N N . SER A 1 247 ? 7.736 6.428 13.337 1.00 96.38 247 SER A N 1
ATOM 1925 C CA . SER A 1 247 ? 7.829 5.524 12.203 1.00 96.38 247 SER A CA 1
ATOM 1926 C C . SER A 1 247 ? 9.273 5.272 11.804 1.00 96.38 247 SER A C 1
ATOM 1928 O O . SER A 1 247 ? 10.120 6.164 11.867 1.00 96.38 247 SER A O 1
ATOM 1930 N N . VAL A 1 248 ? 9.533 4.037 11.383 1.00 96.25 248 VAL A N 1
ATOM 1931 C CA . VAL A 1 248 ? 10.799 3.577 10.814 1.00 96.25 248 VAL A CA 1
ATOM 1932 C C . VAL A 1 248 ? 10.487 2.817 9.542 1.00 96.25 248 VAL A C 1
ATOM 1934 O O . VAL A 1 248 ? 9.742 1.839 9.575 1.00 96.25 248 VAL A O 1
ATOM 1937 N N . VAL A 1 249 ? 11.090 3.232 8.435 1.00 96.31 249 VAL A N 1
ATOM 1938 C CA . VAL A 1 249 ? 10.974 2.559 7.143 1.00 96.31 249 VAL A CA 1
ATOM 1939 C C . VAL A 1 249 ? 12.363 2.206 6.654 1.00 96.31 249 VAL A C 1
ATOM 1941 O O . VAL A 1 249 ? 13.233 3.067 6.558 1.00 96.31 249 VAL A O 1
ATOM 1944 N N . ARG A 1 250 ? 12.577 0.935 6.329 1.00 95.81 25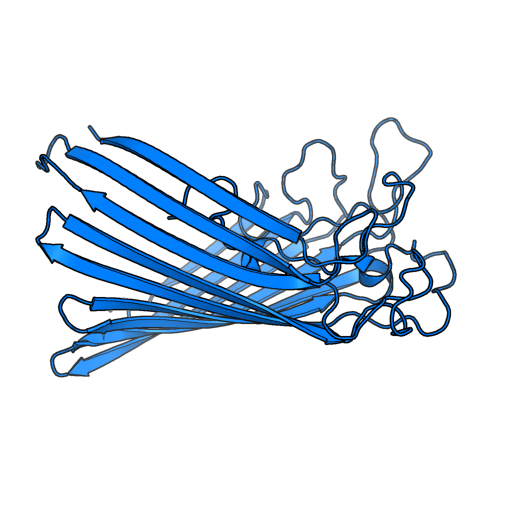0 ARG A N 1
ATOM 1945 C CA . ARG A 1 250 ? 13.804 0.429 5.722 1.00 95.81 250 ARG A CA 1
ATOM 1946 C C . ARG A 1 250 ? 13.503 -0.103 4.332 1.00 95.81 250 ARG A C 1
ATOM 1948 O O . ARG A 1 250 ? 12.710 -1.030 4.198 1.00 95.81 250 ARG A O 1
ATOM 1955 N N . GLN A 1 251 ? 14.216 0.402 3.334 1.00 95.00 251 GLN A N 1
ATOM 1956 C CA . GLN A 1 251 ? 14.180 -0.089 1.962 1.00 95.00 251 GLN A CA 1
ATOM 1957 C C . GLN A 1 251 ? 15.525 -0.713 1.572 1.00 95.00 251 GLN A C 1
ATOM 1959 O O . GLN A 1 251 ? 16.590 -0.169 1.873 1.00 95.00 251 GLN A O 1
ATOM 1964 N N . ARG A 1 252 ? 15.493 -1.878 0.922 1.00 95.31 252 ARG A N 1
ATOM 1965 C CA . ARG A 1 252 ? 16.689 -2.694 0.674 1.00 95.31 252 ARG A CA 1
ATOM 1966 C C . ARG A 1 252 ? 17.492 -2.246 -0.539 1.00 95.31 252 ARG A C 1
ATOM 1968 O O . ARG A 1 252 ? 16.968 -2.195 -1.647 1.00 95.31 252 ARG A O 1
ATOM 1975 N N . GLY A 1 253 ? 18.785 -2.009 -0.332 1.00 89.81 253 GLY A N 1
ATOM 1976 C CA . GLY A 1 253 ? 19.770 -1.805 -1.399 1.00 89.81 253 GLY A CA 1
ATOM 1977 C C . GLY A 1 253 ? 19.663 -0.513 -2.221 1.00 89.81 253 GLY A C 1
ATOM 1978 O O . GLY A 1 253 ? 20.408 -0.360 -3.181 1.00 89.81 253 GLY A O 1
ATOM 1979 N N . VAL A 1 254 ? 18.767 0.415 -1.873 1.00 88.19 254 VAL A N 1
ATOM 1980 C CA . VAL A 1 254 ? 18.442 1.596 -2.702 1.00 88.19 254 VAL A CA 1
ATOM 1981 C C . VAL A 1 254 ? 19.302 2.834 -2.435 1.00 88.19 254 VAL A C 1
ATOM 1983 O O . VAL A 1 254 ? 19.097 3.863 -3.074 1.00 88.19 254 VAL A O 1
ATOM 1986 N N . ALA A 1 255 ? 20.243 2.792 -1.486 1.00 84.94 255 ALA A N 1
ATOM 1987 C CA . ALA A 1 255 ? 21.057 3.963 -1.166 1.00 84.94 255 ALA A CA 1
ATOM 1988 C C . ALA A 1 255 ? 21.885 4.412 -2.398 1.00 84.94 255 ALA A C 1
ATOM 1990 O O . ALA A 1 255 ? 22.762 3.653 -2.823 1.00 84.94 255 ALA A O 1
ATOM 1991 N N . PRO A 1 256 ? 21.704 5.646 -2.923 1.00 72.19 256 PRO A N 1
ATOM 1992 C CA . PRO A 1 256 ? 22.185 6.039 -4.257 1.00 72.19 256 PRO A CA 1
ATOM 1993 C C . PRO A 1 256 ? 23.688 5.873 -4.513 1.00 72.19 256 PRO A C 1
ATOM 1995 O O . PRO A 1 256 ? 24.099 5.631 -5.641 1.00 72.19 256 PRO A O 1
ATOM 1998 N N . LEU A 1 257 ? 24.515 6.016 -3.473 1.00 74.00 257 LEU A N 1
ATOM 1999 C CA . LEU A 1 257 ? 25.977 5.958 -3.591 1.00 74.00 257 LEU A CA 1
ATOM 2000 C C . LEU A 1 257 ? 26.585 4.638 -3.116 1.00 74.00 257 LEU A C 1
ATOM 2002 O O . LEU A 1 257 ? 27.710 4.317 -3.480 1.00 74.00 257 LEU A O 1
ATOM 2006 N N . SER A 1 258 ? 25.888 3.904 -2.247 1.00 79.44 258 SER A N 1
ATOM 2007 C CA . SER A 1 258 ? 26.479 2.757 -1.544 1.00 79.44 258 SER A CA 1
ATOM 2008 C C . SER A 1 258 ? 25.798 1.428 -1.837 1.00 79.44 258 SER A C 1
ATOM 2010 O O . SER A 1 258 ? 26.332 0.398 -1.436 1.00 79.44 258 SER A O 1
ATOM 2012 N N . GLY A 1 259 ? 24.618 1.434 -2.471 1.00 80.31 259 GLY A N 1
ATOM 2013 C CA . GLY A 1 259 ? 23.814 0.228 -2.683 1.00 80.31 259 GLY A CA 1
ATOM 2014 C C . GLY A 1 259 ? 23.414 -0.475 -1.380 1.00 80.31 259 GLY A C 1
ATOM 2015 O O . GLY A 1 259 ? 23.054 -1.648 -1.394 1.00 80.31 259 GLY A O 1
ATOM 2016 N N . LYS A 1 260 ? 23.532 0.213 -0.235 1.00 88.94 260 LYS A N 1
ATOM 2017 C CA . LYS A 1 260 ? 23.111 -0.273 1.081 1.00 88.94 260 LYS A CA 1
ATOM 2018 C C . LYS A 1 260 ? 21.622 -0.018 1.298 1.00 88.94 260 LYS A C 1
ATOM 2020 O O . LYS A 1 260 ? 20.968 0.692 0.535 1.00 88.94 260 LYS A O 1
ATOM 2025 N N . ASP A 1 261 ? 21.104 -0.584 2.378 1.00 93.25 261 ASP A N 1
ATOM 2026 C CA . ASP A 1 261 ? 19.752 -0.302 2.842 1.00 93.25 261 ASP A CA 1
ATOM 2027 C C . ASP A 1 261 ? 19.609 1.169 3.244 1.00 93.25 261 ASP A C 1
ATOM 2029 O O . ASP A 1 261 ? 20.460 1.725 3.944 1.00 93.25 261 ASP A O 1
ATOM 2033 N N . LEU A 1 262 ? 18.504 1.782 2.829 1.00 92.69 262 LEU A N 1
ATOM 2034 C CA . LEU A 1 262 ? 18.106 3.118 3.246 1.00 92.69 262 LEU A CA 1
ATOM 2035 C C . LEU A 1 262 ? 17.111 2.986 4.398 1.00 92.69 262 LEU A C 1
ATOM 2037 O O . LEU A 1 262 ? 16.096 2.311 4.250 1.00 92.69 262 LEU A O 1
ATOM 2041 N N . THR A 1 263 ? 17.405 3.600 5.545 1.00 94.75 263 THR A N 1
ATOM 2042 C CA . THR A 1 263 ? 16.496 3.629 6.702 1.00 94.75 263 THR A CA 1
ATOM 2043 C C . THR A 1 263 ? 16.108 5.067 7.010 1.00 94.75 263 THR A C 1
ATOM 2045 O O . THR A 1 263 ? 16.977 5.876 7.328 1.00 94.75 263 THR A O 1
ATOM 2048 N N . ASN A 1 264 ? 14.813 5.359 6.960 1.00 92.81 264 ASN A N 1
ATOM 2049 C CA . ASN A 1 264 ? 14.232 6.645 7.320 1.00 92.81 264 ASN A CA 1
ATOM 2050 C C . ASN A 1 264 ? 13.447 6.505 8.621 1.00 92.81 264 ASN A C 1
ATOM 2052 O O . ASN A 1 264 ? 12.803 5.484 8.857 1.00 92.81 264 ASN A O 1
ATOM 2056 N N . ASN A 1 265 ? 13.499 7.535 9.460 1.00 94.44 265 ASN A N 1
ATOM 2057 C CA . ASN A 1 265 ? 12.736 7.589 10.699 1.00 94.44 265 ASN A CA 1
ATOM 2058 C C . ASN A 1 265 ? 12.008 8.927 10.763 1.00 94.44 265 ASN A C 1
ATOM 2060 O O . ASN A 1 265 ? 12.593 9.950 10.403 1.00 94.44 265 ASN A O 1
ATOM 2064 N N . SER A 1 266 ? 10.781 8.945 11.271 1.00 94.31 266 SER A N 1
ATOM 2065 C CA . SER A 1 266 ? 10.091 10.199 11.571 1.00 94.31 266 SER A CA 1
ATOM 2066 C C . SER A 1 266 ? 9.315 10.125 12.873 1.00 94.31 266 SER A C 1
ATOM 2068 O O . SER A 1 266 ? 8.853 9.066 13.288 1.00 94.31 266 SER A O 1
ATOM 2070 N N . LEU A 1 267 ? 9.202 11.278 13.524 1.00 93.06 267 LEU A N 1
ATOM 2071 C CA . LEU A 1 267 ? 8.392 11.488 14.712 1.00 93.06 267 LEU A CA 1
ATOM 2072 C C . LEU A 1 267 ? 7.351 12.550 14.374 1.00 93.06 267 LEU A C 1
ATOM 2074 O O . LEU A 1 267 ? 7.701 13.629 13.901 1.00 93.06 267 LEU A O 1
ATOM 2078 N N . PHE A 1 268 ? 6.089 12.251 14.643 1.00 92.69 268 PHE A N 1
ATOM 2079 C CA . PHE A 1 268 ? 4.974 13.165 14.466 1.00 92.69 268 PHE A CA 1
ATOM 2080 C C . PHE A 1 268 ? 4.312 13.466 15.805 1.00 92.69 268 PHE A C 1
ATOM 2082 O O . PHE A 1 268 ? 4.109 12.576 16.633 1.00 92.69 268 PHE A O 1
ATOM 2089 N N . LEU A 1 269 ? 3.966 14.733 16.003 1.00 93.00 269 LEU A N 1
ATOM 2090 C CA . LEU A 1 269 ? 3.195 15.227 17.135 1.00 93.00 269 LEU A CA 1
ATOM 2091 C C . LEU A 1 269 ? 2.083 16.105 16.570 1.00 93.00 269 LEU A C 1
ATOM 2093 O O . LEU A 1 269 ? 2.364 17.082 15.879 1.00 93.00 269 LEU A O 1
ATOM 2097 N N . GLY A 1 270 ? 0.838 15.746 16.858 1.00 91.38 270 GLY A N 1
ATOM 2098 C CA . GLY A 1 270 ? -0.338 16.400 16.306 1.00 91.38 270 GLY A CA 1
ATOM 2099 C C . GLY A 1 270 ? -1.399 16.676 17.358 1.00 91.38 270 GLY A C 1
ATOM 2100 O O . GLY A 1 270 ? -1.510 15.976 18.370 1.00 91.38 270 GLY A O 1
ATOM 2101 N N . PHE A 1 271 ? -2.194 17.704 17.082 1.00 92.94 271 PHE A N 1
ATOM 2102 C CA . PHE A 1 271 ? -3.380 18.050 17.845 1.00 92.94 271 PHE A CA 1
ATOM 2103 C C . PHE A 1 271 ? -4.560 18.167 16.886 1.00 92.94 271 PHE A C 1
ATOM 2105 O O . PHE A 1 271 ? -4.501 18.955 15.944 1.00 92.94 271 PHE A O 1
ATOM 2112 N N . ASP A 1 272 ? -5.634 17.435 17.162 1.00 89.00 272 ASP A N 1
ATOM 2113 C CA . ASP A 1 272 ? -6.885 17.534 16.418 1.00 89.00 272 ASP A CA 1
ATOM 2114 C C . ASP A 1 272 ? -7.931 18.218 17.294 1.00 89.00 272 ASP A C 1
ATOM 2116 O O . ASP A 1 272 ? -8.156 17.816 18.442 1.00 89.00 272 ASP A O 1
ATOM 2120 N N . PHE A 1 273 ? -8.604 19.223 16.740 1.00 90.44 273 PHE A N 1
ATOM 2121 C CA . PHE A 1 273 ? -9.766 19.852 17.353 1.00 90.44 273 PHE A CA 1
ATOM 2122 C C . PHE A 1 273 ? -10.973 19.667 16.437 1.00 90.44 273 PHE A C 1
ATOM 2124 O O . PHE A 1 273 ? -10.915 20.009 15.257 1.00 90.44 273 PHE A O 1
ATOM 2131 N N . ILE A 1 274 ? -12.056 19.116 16.979 1.00 84.50 274 ILE A N 1
ATOM 2132 C CA . ILE A 1 274 ? -13.323 18.913 16.267 1.00 84.50 274 ILE A CA 1
ATOM 2133 C C . ILE A 1 274 ? -14.406 19.699 17.004 1.00 84.50 274 ILE A C 1
ATOM 2135 O O . ILE A 1 274 ? -14.473 19.628 18.235 1.00 84.50 274 ILE A O 1
ATOM 2139 N N . PHE A 1 275 ? -15.225 20.431 16.246 1.00 81.88 275 PHE A N 1
ATOM 2140 C CA . PHE A 1 275 ? -16.349 21.258 16.693 1.00 81.88 275 PHE A CA 1
ATOM 2141 C C . PHE A 1 275 ? -17.616 20.947 15.888 1.00 81.88 275 PHE A C 1
ATOM 2143 O O . PHE A 1 275 ? -17.474 20.454 14.745 1.00 81.88 275 PHE A O 1
#

Radius of gyration: 21.03 Å; Cα contacts (8 Å, |Δi|>4): 754; chains: 1; bounding box: 56×38×57 Å